Protein AF-A0A9N9MSS9-F1 (afdb_monomer_lite)

Structure (mmCIF, N/CA/C/O backbone):
data_AF-A0A9N9MSS9-F1
#
_entry.id   AF-A0A9N9MSS9-F1
#
loop_
_atom_site.group_PDB
_atom_site.id
_atom_site.type_symbol
_atom_site.label_atom_id
_atom_site.label_alt_id
_atom_site.label_comp_id
_atom_site.label_asym_id
_atom_site.label_entity_id
_atom_site.label_seq_id
_atom_site.pdbx_PDB_ins_code
_atom_site.Cartn_x
_atom_site.Cartn_y
_atom_site.Cartn_z
_atom_site.occupancy
_atom_site.B_iso_or_equiv
_atom_site.auth_seq_id
_atom_site.auth_comp_id
_atom_site.auth_asym_id
_atom_site.auth_atom_id
_atom_site.pdbx_PDB_model_num
ATOM 1 N N . MET A 1 1 ? -9.790 -6.445 19.251 1.00 62.88 1 MET A N 1
ATOM 2 C CA . MET A 1 1 ? -9.509 -7.790 19.818 1.00 62.88 1 MET A CA 1
ATOM 3 C C . MET A 1 1 ? -8.886 -7.747 21.221 1.00 62.88 1 MET A C 1
ATOM 5 O O . MET A 1 1 ? -9.450 -8.353 22.122 1.00 62.88 1 MET A O 1
ATOM 9 N N . PHE A 1 2 ? -7.770 -7.030 21.431 1.00 66.81 2 PHE A N 1
ATOM 10 C CA . PHE A 1 2 ? -7.009 -7.023 22.698 1.00 66.81 2 PHE A CA 1
ATOM 11 C C . PHE A 1 2 ? -7.850 -6.835 23.982 1.00 66.81 2 PHE A C 1
ATOM 13 O O . PHE A 1 2 ? -7.696 -7.651 24.886 1.00 66.81 2 PHE A O 1
ATOM 20 N N . PRO A 1 3 ? -8.816 -5.892 24.065 1.00 72.44 3 PRO A N 1
ATOM 21 C CA . PRO A 1 3 ? -9.622 -5.728 25.280 1.00 72.44 3 PRO A CA 1
ATOM 22 C C . PRO A 1 3 ? -10.448 -6.970 25.639 1.00 72.44 3 PRO A C 1
ATOM 24 O O . PRO A 1 3 ? -10.571 -7.310 26.811 1.00 72.44 3 PRO A O 1
ATOM 27 N N . TYR A 1 4 ? -10.977 -7.679 24.637 1.00 75.81 4 TYR A N 1
ATOM 28 C CA . TYR A 1 4 ? -11.759 -8.900 24.842 1.00 75.81 4 TYR A CA 1
ATOM 29 C C . TYR A 1 4 ? -10.896 -10.067 25.282 1.00 75.81 4 TYR A C 1
ATOM 31 O O . TYR A 1 4 ? -11.293 -10.809 26.173 1.00 75.81 4 TYR A O 1
ATOM 39 N N . VAL A 1 5 ? -9.710 -10.208 24.687 1.00 77.75 5 VAL A N 1
ATOM 40 C CA . VAL A 1 5 ? -8.751 -11.239 25.089 1.00 77.75 5 VAL A CA 1
ATOM 41 C C . VAL A 1 5 ? -8.303 -10.987 26.526 1.00 77.75 5 VAL A C 1
ATOM 43 O O . VAL A 1 5 ? -8.358 -11.906 27.330 1.00 77.75 5 VAL A O 1
ATOM 46 N N . CYS A 1 6 ? -7.972 -9.745 26.889 1.00 80.75 6 CYS A N 1
ATOM 47 C CA . CYS A 1 6 ? -7.641 -9.379 28.269 1.00 80.75 6 CYS A CA 1
ATOM 48 C C . CYS A 1 6 ? -8.793 -9.639 29.249 1.00 80.75 6 CYS A C 1
ATOM 50 O O . CYS A 1 6 ? -8.561 -10.095 30.365 1.00 80.75 6 CYS A O 1
ATOM 52 N N . LEU A 1 7 ? -10.040 -9.374 28.848 1.00 83.06 7 LEU A N 1
ATOM 53 C CA . LEU A 1 7 ? -11.213 -9.651 29.680 1.00 83.06 7 LEU A CA 1
ATOM 54 C C . LEU A 1 7 ? -11.452 -11.163 29.827 1.00 83.06 7 LEU A C 1
ATOM 56 O O . LEU A 1 7 ? -11.778 -11.627 30.916 1.00 83.06 7 LEU A O 1
ATOM 60 N N . ALA A 1 8 ? -11.233 -11.939 28.765 1.00 83.12 8 ALA A N 1
ATOM 61 C CA . ALA A 1 8 ? -11.338 -13.395 28.777 1.00 83.12 8 ALA A CA 1
ATOM 62 C C . ALA A 1 8 ? -10.198 -14.081 29.550 1.00 83.12 8 ALA A C 1
ATOM 64 O O . ALA A 1 8 ? -10.409 -15.163 30.091 1.00 83.12 8 ALA A O 1
ATOM 65 N N . THR A 1 9 ? -9.009 -13.471 29.630 1.00 85.50 9 THR A N 1
ATOM 66 C CA . THR A 1 9 ? -7.873 -13.977 30.422 1.00 85.50 9 THR A CA 1
ATOM 67 C C . THR A 1 9 ? -7.886 -13.494 31.868 1.00 85.50 9 THR A C 1
ATOM 69 O O . THR A 1 9 ? -7.225 -14.088 32.712 1.00 85.50 9 THR A O 1
ATOM 72 N N . LEU A 1 10 ? -8.680 -12.475 32.197 1.00 85.69 10 LEU A N 1
ATOM 73 C CA . LEU A 1 10 ? -8.856 -11.949 33.554 1.00 85.69 10 LEU A CA 1
ATOM 74 C C . LEU A 1 10 ? -9.178 -13.031 34.612 1.00 85.69 10 LEU A C 1
ATOM 76 O O . LEU A 1 10 ? -8.615 -12.975 35.708 1.00 85.69 10 LEU A O 1
ATOM 80 N N . PRO A 1 11 ? -9.993 -14.064 34.313 1.00 83.25 11 PRO A N 1
ATOM 81 C CA . PRO A 1 11 ? -10.235 -15.167 35.236 1.00 83.25 11 PRO A CA 1
ATOM 82 C C . PRO A 1 11 ? -9.001 -16.030 35.547 1.00 83.25 11 PRO A C 1
ATOM 84 O O . PRO A 1 11 ? -8.978 -16.658 36.602 1.00 83.25 11 PRO A O 1
ATOM 87 N N . LEU A 1 12 ? -7.964 -16.039 34.697 1.00 80.88 12 LEU A N 1
ATOM 88 C CA . LEU A 1 12 ? -6.687 -16.715 34.993 1.00 80.88 12 LEU A CA 1
ATOM 89 C C . LEU A 1 12 ? -5.944 -16.048 36.157 1.00 80.88 12 LEU A C 1
ATOM 91 O O . LEU A 1 12 ? -5.197 -16.710 36.868 1.00 80.88 12 LEU A O 1
ATOM 95 N N . PHE A 1 13 ? -6.164 -14.748 36.366 1.00 84.19 13 PHE A N 1
ATOM 96 C CA . PHE A 1 13 ? -5.571 -13.981 37.465 1.00 84.19 13 PHE A CA 1
ATOM 97 C C . PHE A 1 13 ? -6.474 -13.917 38.706 1.00 84.19 13 PHE A C 1
ATOM 99 O O . PHE A 1 13 ? -6.097 -13.347 39.731 1.00 84.19 13 PHE A O 1
ATOM 106 N N . CYS A 1 14 ? -7.682 -14.482 38.632 1.00 80.19 14 CYS A N 1
ATOM 107 C CA . CYS A 1 14 ? -8.581 -14.582 39.773 1.00 80.19 14 CYS A CA 1
ATOM 108 C C . CYS A 1 14 ? -8.182 -15.765 40.668 1.00 80.19 14 CYS A C 1
ATOM 110 O O . CYS A 1 14 ? -7.718 -16.794 40.187 1.00 80.19 14 CYS A O 1
ATOM 112 N N . LYS A 1 15 ? -8.418 -15.650 41.983 1.00 76.50 15 LYS A N 1
ATOM 113 C CA . LYS A 1 15 ? -8.197 -16.759 42.932 1.00 76.50 15 LYS A CA 1
ATOM 114 C C . LYS A 1 15 ? -8.956 -18.016 42.498 1.00 76.50 15 LYS A C 1
ATOM 116 O O . LYS A 1 15 ? -10.139 -17.916 42.182 1.00 76.50 15 LYS A O 1
ATOM 121 N N . GLU A 1 16 ? -8.306 -19.175 42.599 1.00 72.62 16 GLU A N 1
ATOM 122 C CA . GLU A 1 16 ? -8.767 -20.507 42.153 1.00 72.62 16 GLU A CA 1
ATOM 123 C C . GLU A 1 16 ? -10.191 -20.890 42.601 1.00 72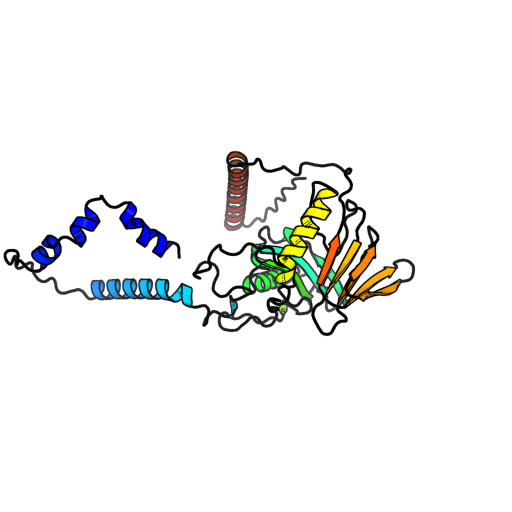.62 16 GLU A C 1
ATOM 125 O O . GLU A 1 16 ? -10.865 -21.688 41.955 1.00 72.62 16 GLU A O 1
ATOM 130 N N . ASP A 1 17 ? -10.699 -20.280 43.674 1.00 74.31 17 ASP A N 1
ATOM 131 C CA . ASP A 1 17 ? -12.057 -20.499 44.177 1.00 74.31 17 ASP A CA 1
ATOM 132 C C . ASP A 1 17 ? -13.173 -19.934 43.281 1.00 74.31 17 ASP A C 1
ATOM 134 O O . ASP A 1 17 ? -14.350 -20.226 43.515 1.00 74.31 17 ASP A O 1
ATOM 138 N N . TRP A 1 18 ? -12.860 -19.047 42.330 1.00 75.31 18 TRP A N 1
ATOM 139 C CA . TRP A 1 18 ? -13.875 -18.295 41.584 1.00 75.31 18 TRP A CA 1
ATOM 140 C C . TRP A 1 18 ? -14.843 -19.179 40.772 1.00 75.31 18 TRP A C 1
ATOM 142 O O . TRP A 1 18 ? -16.046 -18.916 40.861 1.00 75.31 18 TRP A O 1
ATOM 152 N N . PRO A 1 19 ? -14.425 -20.263 40.076 1.00 75.12 19 PRO A N 1
ATOM 153 C CA . PRO A 1 19 ? -15.356 -21.114 39.339 1.00 75.12 19 PRO A CA 1
ATOM 154 C C . PRO A 1 19 ? -16.273 -21.857 40.309 1.00 75.12 19 PRO A C 1
ATOM 156 O O . PRO A 1 19 ? -17.483 -21.923 40.111 1.00 75.12 19 PRO A O 1
ATOM 159 N N . ARG A 1 20 ? -15.720 -22.348 41.428 1.00 70.31 20 ARG A N 1
ATOM 160 C CA . ARG A 1 20 ? -16.501 -23.020 42.470 1.00 70.31 20 ARG A CA 1
ATOM 161 C C . ARG A 1 20 ? -17.514 -22.064 43.098 1.00 70.31 20 ARG A C 1
ATOM 163 O O . ARG A 1 20 ? -18.626 -22.487 43.374 1.00 70.31 20 ARG A O 1
ATOM 170 N N . LYS A 1 21 ? -17.183 -20.781 43.278 1.00 69.00 21 LYS A N 1
ATOM 171 C CA . LYS A 1 21 ? -18.124 -19.762 43.774 1.00 69.00 21 LYS A CA 1
ATOM 172 C C . LYS A 1 21 ? -19.237 -19.474 42.767 1.00 69.00 21 LYS A C 1
ATOM 174 O O . LYS A 1 21 ? -20.388 -19.485 43.176 1.00 69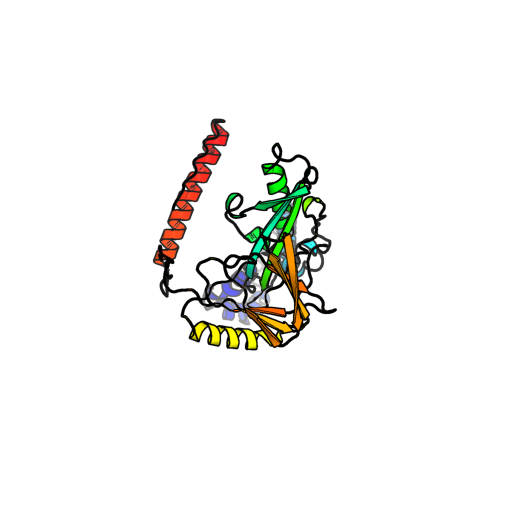.00 21 LYS A O 1
ATOM 179 N N . VAL A 1 22 ? -18.924 -19.302 41.482 1.00 71.56 22 VAL A N 1
ATOM 180 C CA . VAL A 1 22 ? -19.913 -19.015 40.421 1.00 71.56 22 VAL A CA 1
ATOM 181 C C . VAL A 1 22 ? -20.857 -20.198 40.165 1.00 71.56 22 VAL A C 1
ATOM 183 O O . VAL A 1 22 ? -22.058 -19.996 40.019 1.00 71.56 22 VAL A O 1
ATOM 186 N N . PHE A 1 23 ? -20.336 -21.430 40.155 1.00 72.00 23 PHE A N 1
ATOM 187 C CA . PHE A 1 23 ? -21.108 -22.647 39.863 1.00 72.00 23 PHE A CA 1
ATOM 188 C C . PHE A 1 23 ? -21.586 -23.403 41.110 1.00 72.00 23 PHE A C 1
ATOM 190 O O . PHE A 1 23 ? -22.254 -24.433 40.991 1.00 72.00 23 PHE A O 1
ATOM 197 N N . SER A 1 24 ? -21.268 -22.936 42.324 1.00 70.00 24 SER A N 1
ATOM 198 C CA . SER A 1 24 ? -21.827 -23.556 43.526 1.00 70.00 24 SER A CA 1
ATOM 199 C C . SER A 1 24 ? -23.337 -23.348 43.559 1.00 70.00 24 SER A C 1
ATOM 201 O O . SER A 1 24 ? -23.831 -22.225 43.441 1.00 70.00 24 SER A O 1
ATOM 203 N N . LYS A 1 25 ? -24.077 -24.421 43.862 1.00 55.31 25 LYS A N 1
ATOM 204 C CA . LYS A 1 25 ? -25.476 -24.310 44.294 1.00 55.31 25 LYS A CA 1
ATOM 205 C C . LYS A 1 25 ? -25.635 -23.326 45.450 1.00 55.31 25 LYS A C 1
ATOM 207 O O . LYS A 1 25 ? -26.686 -22.736 45.545 1.00 55.31 25 LYS A O 1
ATOM 212 N N . GLN A 1 26 ? -24.600 -23.066 46.256 1.00 54.62 26 GLN A N 1
ATOM 213 C CA . GLN A 1 26 ? -24.618 -22.045 47.309 1.00 54.62 26 GLN A CA 1
ATOM 214 C C . GLN A 1 26 ? -24.690 -20.603 46.792 1.00 54.62 26 GLN A C 1
ATOM 216 O O . GLN A 1 26 ? -25.166 -19.749 47.526 1.00 54.62 26 GLN A O 1
ATOM 221 N N . PHE A 1 27 ? -24.259 -20.310 45.565 1.00 55.12 27 PHE A N 1
ATOM 222 C CA . PHE A 1 27 ? -24.445 -18.998 44.939 1.00 55.12 27 PHE A CA 1
ATOM 223 C C . PHE A 1 27 ? -25.883 -18.836 44.438 1.00 55.12 27 PHE A C 1
ATOM 225 O O . PHE A 1 27 ? -26.529 -17.839 44.747 1.00 55.12 27 PHE A O 1
ATOM 232 N N . CYS A 1 28 ? -26.440 -19.864 43.791 1.00 50.28 28 CYS A N 1
ATOM 233 C CA . CYS A 1 28 ? -27.864 -19.910 43.440 1.00 50.28 28 CYS A CA 1
ATOM 234 C C . CYS A 1 28 ? -28.780 -19.975 44.679 1.00 50.28 28 CYS A C 1
ATOM 236 O O . CYS A 1 28 ? -29.820 -19.329 44.713 1.00 50.28 28 CYS A O 1
ATOM 238 N N . ASP A 1 29 ? -28.376 -20.689 45.727 1.00 50.22 29 ASP A N 1
ATOM 239 C CA . ASP A 1 29 ? -29.092 -20.816 46.996 1.00 50.22 29 ASP A CA 1
ATOM 240 C C . ASP A 1 29 ? -28.883 -19.590 47.885 1.00 50.22 29 ASP A C 1
ATOM 242 O O . ASP A 1 29 ? -29.756 -19.323 48.690 1.00 50.22 29 ASP A O 1
ATOM 246 N N . LYS A 1 30 ? -27.804 -18.804 47.754 1.00 51.78 30 LYS A N 1
ATOM 247 C CA . LYS A 1 30 ? -27.709 -17.463 48.372 1.00 51.78 30 LYS A CA 1
ATOM 248 C C . LYS A 1 30 ? -28.589 -16.442 47.663 1.00 51.78 30 LYS A C 1
ATOM 250 O O . LYS A 1 30 ? -29.077 -15.523 48.305 1.00 51.78 30 LYS A O 1
ATOM 255 N N . ILE A 1 31 ? -28.803 -16.603 46.358 1.00 54.22 31 ILE A N 1
ATOM 256 C CA . ILE A 1 31 ? -29.774 -15.800 45.607 1.00 54.22 31 ILE A CA 1
ATOM 257 C C . ILE A 1 31 ? -31.214 -16.209 45.982 1.00 54.22 31 ILE A C 1
ATOM 259 O O . ILE A 1 31 ? -32.083 -15.346 46.068 1.00 54.22 31 ILE A O 1
ATOM 263 N N . ASN A 1 32 ? -31.462 -17.496 46.270 1.00 51.41 32 ASN A N 1
ATOM 264 C CA . ASN A 1 32 ? -32.801 -18.031 46.568 1.00 51.41 32 ASN A CA 1
ATOM 265 C C . ASN A 1 32 ? -33.162 -18.129 48.066 1.00 51.41 32 ASN A C 1
ATOM 267 O O . ASN A 1 32 ? -34.344 -18.093 48.408 1.00 51.41 32 ASN A O 1
ATOM 271 N N . LYS A 1 33 ? -32.198 -18.242 48.987 1.00 48.03 33 LYS A N 1
ATOM 272 C CA . LYS A 1 33 ? -32.434 -18.200 50.439 1.00 48.03 33 LYS A CA 1
ATOM 273 C C . LYS A 1 33 ? -32.290 -16.764 50.900 1.00 48.03 33 LYS A C 1
ATOM 275 O O . LYS A 1 33 ? -31.185 -16.271 51.094 1.00 48.03 33 LYS A O 1
ATOM 280 N N . GLY A 1 34 ? -33.441 -16.119 51.067 1.00 51.91 34 GLY A N 1
ATOM 281 C CA . GLY A 1 34 ? -33.546 -14.763 51.579 1.00 51.91 34 GLY A CA 1
ATOM 282 C C . GLY A 1 34 ? -32.723 -14.567 52.850 1.00 51.91 34 GLY A C 1
ATOM 283 O O . GLY A 1 34 ? -33.050 -15.104 53.908 1.00 51.91 34 GLY A O 1
ATOM 284 N N . GLU A 1 35 ? -31.675 -13.758 52.733 1.00 51.12 35 GLU A N 1
ATOM 285 C CA . GLU A 1 35 ? -31.079 -13.062 53.865 1.00 51.12 35 GLU A CA 1
ATOM 286 C C . GLU A 1 35 ? -32.163 -12.217 54.570 1.00 51.12 35 GLU A C 1
ATOM 288 O O . GLU A 1 35 ? -33.138 -11.794 53.927 1.00 51.12 35 GLU A O 1
ATOM 293 N N . PRO A 1 36 ? -32.050 -11.972 55.892 1.00 48.16 36 PRO A N 1
ATOM 294 C CA . PRO A 1 36 ? -32.983 -11.104 56.601 1.00 48.16 36 PRO A CA 1
ATOM 295 C C . PRO A 1 36 ? -33.085 -9.776 55.853 1.00 48.16 36 PRO A C 1
ATOM 297 O O . PRO A 1 36 ? -32.067 -9.172 55.522 1.00 48.16 36 PRO A O 1
ATOM 300 N N . LYS A 1 37 ? -34.319 -9.347 55.552 1.00 50.88 37 LYS A N 1
ATOM 301 C CA . LYS A 1 37 ? -34.626 -8.127 54.794 1.00 50.88 37 LYS A CA 1
ATOM 302 C C . LYS A 1 37 ? -34.085 -6.893 55.523 1.00 50.88 37 LYS A C 1
ATOM 304 O O . LYS A 1 37 ? -34.843 -6.162 56.159 1.00 50.88 37 LYS A O 1
ATOM 309 N N . PHE A 1 38 ? -32.792 -6.619 55.399 1.00 48.41 38 PHE A N 1
ATOM 310 C CA . PHE A 1 38 ? -32.254 -5.297 55.641 1.00 48.41 38 PHE A CA 1
ATOM 311 C C . PHE A 1 38 ? -32.855 -4.433 54.536 1.00 48.41 38 PHE A C 1
ATOM 313 O O . PHE A 1 38 ? -32.469 -4.530 53.371 1.00 48.41 38 PHE A O 1
ATOM 320 N N . LYS A 1 39 ? -33.890 -3.654 54.872 1.00 50.22 39 LYS A N 1
ATOM 321 C CA . LYS A 1 39 ? -34.449 -2.634 53.981 1.00 50.22 39 LYS A CA 1
ATOM 322 C C . LYS A 1 39 ? -33.388 -1.546 53.821 1.00 50.22 39 LYS A C 1
ATOM 324 O O . LYS A 1 39 ? -33.489 -0.480 54.420 1.00 50.22 39 LYS A O 1
ATOM 329 N N . ALA A 1 40 ? -32.343 -1.832 53.047 1.00 55.50 40 ALA A N 1
ATOM 330 C CA . ALA A 1 40 ? -31.455 -0.804 52.548 1.00 55.50 40 ALA A CA 1
ATOM 331 C C . ALA A 1 40 ? -32.350 0.231 51.851 1.00 55.50 40 ALA A C 1
ATOM 333 O O . ALA A 1 40 ? -33.224 -0.164 51.068 1.00 55.50 40 ALA A O 1
ATOM 334 N N . PRO A 1 41 ? -32.216 1.532 52.157 1.00 54.84 41 PRO A N 1
ATOM 335 C CA . PRO A 1 41 ? -33.011 2.541 51.486 1.00 54.84 41 PRO A CA 1
ATOM 336 C C . PRO A 1 41 ? -32.770 2.378 49.989 1.00 54.84 41 PRO A C 1
ATOM 338 O O . PRO A 1 41 ? -31.628 2.447 49.529 1.00 54.84 41 PRO A O 1
ATOM 341 N N . VAL A 1 42 ? -33.842 2.107 49.243 1.00 59.41 42 VAL A N 1
ATOM 342 C CA . VAL A 1 42 ? -33.798 2.010 47.786 1.00 59.41 42 VAL A CA 1
ATOM 343 C C . VAL A 1 42 ? -33.429 3.401 47.286 1.00 59.41 42 VAL A C 1
ATOM 345 O O . VAL A 1 42 ? -34.287 4.268 47.113 1.00 59.41 42 VAL A O 1
ATOM 348 N N . LYS A 1 43 ? -32.125 3.658 47.137 1.00 67.56 43 LYS A N 1
ATOM 349 C CA . LYS A 1 43 ? -31.624 4.901 46.561 1.00 67.56 43 LYS A CA 1
ATOM 350 C C . LYS A 1 43 ? -32.187 4.961 45.150 1.00 67.56 43 LYS A C 1
ATOM 352 O O . LYS A 1 43 ? -31.839 4.139 44.305 1.00 67.56 43 LYS A O 1
ATOM 357 N N . LYS A 1 44 ? -33.104 5.904 44.914 1.00 76.69 44 LYS A N 1
ATOM 358 C CA . LYS A 1 44 ? -33.668 6.132 43.584 1.00 76.69 44 LYS A CA 1
ATOM 359 C C . LYS A 1 44 ? -32.507 6.389 42.629 1.00 76.69 44 LYS A C 1
ATOM 361 O O . LYS A 1 44 ? -31.679 7.263 42.884 1.00 76.69 44 LYS A O 1
ATOM 366 N N . VAL A 1 45 ? -32.441 5.595 41.565 1.00 80.44 45 VAL A N 1
ATOM 367 C CA . VAL A 1 45 ? -31.384 5.699 40.558 1.00 80.44 45 VAL A CA 1
ATOM 368 C C . VAL A 1 45 ? -31.388 7.119 40.004 1.00 80.44 45 VAL A C 1
ATOM 370 O O . VAL A 1 45 ? -32.397 7.585 39.468 1.00 80.44 45 VAL A O 1
ATOM 373 N N . THR A 1 46 ? -30.268 7.818 40.158 1.00 89.31 46 THR A N 1
ATOM 374 C CA . THR A 1 46 ? -30.139 9.203 39.696 1.00 89.31 46 THR A CA 1
ATOM 375 C C . THR A 1 46 ? -30.033 9.264 38.172 1.00 89.31 46 THR A C 1
ATOM 377 O O . THR A 1 46 ? -29.521 8.345 37.532 1.00 89.31 46 THR A O 1
ATOM 380 N N . LEU A 1 47 ? -30.476 10.370 37.565 1.00 90.44 47 LEU A N 1
ATOM 381 C CA . LEU A 1 47 ? -30.334 10.592 36.117 1.00 90.44 47 LEU A CA 1
ATOM 382 C C . LEU A 1 47 ? -28.866 10.524 35.666 1.00 90.44 47 LEU A C 1
ATOM 384 O O . LEU A 1 47 ? -28.578 9.952 34.620 1.00 90.44 47 LEU A O 1
ATOM 388 N N . LYS A 1 48 ? -27.935 11.012 36.501 1.00 91.56 48 LYS A N 1
ATOM 389 C CA . LYS A 1 48 ? -26.487 10.896 36.268 1.00 91.56 48 LYS A CA 1
ATOM 390 C C . LYS A 1 48 ? -26.046 9.435 36.155 1.00 91.56 48 LYS A C 1
ATOM 392 O O . LYS A 1 48 ? -25.333 9.091 35.223 1.00 91.56 48 LYS A O 1
ATOM 397 N N . GLN A 1 49 ? -26.513 8.566 37.054 1.00 90.19 49 GLN A N 1
ATOM 398 C CA . GLN A 1 49 ? -26.212 7.132 36.989 1.00 90.19 49 GLN A CA 1
ATOM 399 C C . GLN A 1 49 ? -26.788 6.489 35.723 1.00 90.19 49 GLN A C 1
ATOM 401 O O . GLN A 1 49 ? -26.083 5.731 35.068 1.00 90.19 49 GLN A O 1
ATOM 406 N N . LYS A 1 50 ? -28.024 6.828 35.329 1.00 92.12 50 LYS A N 1
ATOM 407 C CA . LYS A 1 50 ? -28.614 6.322 34.075 1.00 92.12 50 LYS A CA 1
ATOM 408 C C . LYS A 1 50 ? -27.807 6.746 32.847 1.00 92.12 50 LYS A C 1
ATOM 410 O O . LYS A 1 50 ? -27.578 5.930 31.963 1.00 92.12 50 LYS A O 1
ATOM 415 N N . PHE A 1 51 ? -27.347 7.995 32.814 1.00 95.44 51 PHE A N 1
ATOM 416 C CA . PHE A 1 51 ? -26.523 8.514 31.725 1.00 95.44 51 PHE A CA 1
ATOM 417 C C . PHE A 1 51 ? -25.151 7.829 31.652 1.00 95.44 51 PHE A C 1
ATOM 419 O O . PHE A 1 51 ? -24.729 7.419 30.576 1.00 95.44 51 PHE A O 1
ATOM 426 N N . VAL A 1 52 ? -24.486 7.628 32.795 1.00 94.38 52 VAL A N 1
ATOM 427 C CA . VAL A 1 52 ? -23.213 6.888 32.856 1.00 94.38 52 VAL A CA 1
ATOM 428 C C . VAL A 1 52 ? -23.391 5.454 32.358 1.00 94.38 52 VAL A C 1
ATOM 430 O O . VAL A 1 52 ? -22.594 4.985 31.551 1.00 94.38 52 VAL A O 1
ATOM 433 N N . VAL A 1 53 ? -24.457 4.768 32.783 1.00 93.56 53 VAL A N 1
ATOM 434 C CA . VAL A 1 53 ? -24.766 3.410 32.311 1.00 93.56 53 VAL A CA 1
ATOM 435 C C . VAL A 1 53 ? -25.022 3.393 30.801 1.00 93.56 53 VAL A C 1
ATOM 437 O O . VAL A 1 53 ? -24.503 2.516 30.118 1.00 93.56 53 VAL A O 1
ATOM 440 N N . LEU A 1 54 ? -25.754 4.372 30.261 1.00 95.62 54 LEU A N 1
ATOM 441 C CA . LEU A 1 54 ? -25.984 4.496 28.818 1.00 95.62 54 LEU A CA 1
ATOM 442 C C . LEU A 1 54 ? -24.672 4.675 28.042 1.00 95.62 54 LEU A C 1
ATOM 444 O O . LEU A 1 54 ? -24.474 4.009 27.029 1.00 95.62 54 LEU A O 1
ATOM 448 N N . LEU A 1 55 ? -23.766 5.534 28.520 1.00 96.06 55 LEU A N 1
ATOM 449 C CA . LEU A 1 55 ? -22.452 5.726 27.901 1.00 96.06 55 LEU A CA 1
ATOM 450 C C . LEU A 1 55 ? -21.610 4.449 27.936 1.00 96.06 55 LEU A C 1
ATOM 452 O O . LEU A 1 55 ? -20.995 4.107 26.931 1.00 96.06 55 LEU A O 1
ATOM 456 N N . LEU A 1 56 ? -21.608 3.724 29.059 1.00 93.44 56 LEU A N 1
ATOM 457 C CA . LEU A 1 56 ? -20.889 2.454 29.178 1.00 93.44 56 LEU A CA 1
ATOM 458 C C . LEU A 1 56 ? -21.458 1.392 28.233 1.00 93.44 56 LEU A C 1
ATOM 460 O O . LEU A 1 56 ? -20.695 0.742 27.524 1.00 93.44 56 LEU A O 1
ATOM 464 N N . LEU A 1 57 ? -22.785 1.249 28.170 1.00 92.94 57 LEU A N 1
ATOM 465 C CA . LEU A 1 57 ? -23.439 0.316 27.250 1.00 92.94 57 LEU A CA 1
ATOM 466 C C . LEU A 1 57 ? -23.190 0.692 25.787 1.00 92.94 57 LEU A C 1
ATOM 468 O O . LEU A 1 57 ? -22.908 -0.185 24.976 1.00 92.94 57 LEU A O 1
ATOM 472 N N . SER A 1 58 ? -23.232 1.985 25.458 1.00 94.81 58 SER A N 1
ATOM 473 C CA . SER A 1 58 ? -22.886 2.491 24.127 1.00 94.81 58 SER A CA 1
ATOM 474 C C . SER A 1 58 ? -21.433 2.171 23.774 1.00 94.81 58 SER A C 1
ATOM 476 O O . SER A 1 58 ? -21.166 1.604 22.718 1.00 94.81 58 SER A O 1
ATOM 478 N N . HIS A 1 59 ? -20.494 2.428 24.689 1.00 90.31 59 HIS A N 1
ATOM 479 C CA . HIS A 1 59 ? -19.086 2.092 24.496 1.00 90.31 59 HIS A CA 1
ATOM 480 C C . HIS A 1 59 ? -18.883 0.587 24.278 1.00 90.31 59 HIS A C 1
ATOM 482 O O . HIS A 1 59 ? -18.197 0.195 23.339 1.00 90.31 59 HIS A O 1
ATOM 488 N N . MET A 1 60 ? -19.517 -0.264 25.092 1.00 88.25 60 MET A N 1
ATOM 489 C CA . MET A 1 60 ? -19.468 -1.721 24.916 1.00 88.25 60 MET A CA 1
ATOM 490 C C . MET A 1 60 ? -20.062 -2.155 23.571 1.00 88.25 60 MET A C 1
ATOM 492 O O . MET A 1 60 ? -19.488 -3.015 22.904 1.00 88.25 60 MET A O 1
ATOM 496 N N . GLY A 1 61 ? -21.171 -1.540 23.150 1.00 90.38 61 GLY A N 1
ATOM 497 C CA . GLY A 1 61 ? -21.787 -1.775 21.846 1.00 90.38 61 GLY A CA 1
ATOM 498 C C . GLY A 1 61 ? -20.861 -1.399 20.690 1.00 90.38 61 GLY A C 1
ATOM 499 O O . GLY A 1 61 ? -20.668 -2.199 19.780 1.00 90.38 61 GLY A O 1
ATOM 500 N N . ILE A 1 62 ? -20.218 -0.230 20.757 1.00 89.56 62 ILE A N 1
ATOM 501 C CA . ILE A 1 62 ? -19.247 0.230 19.754 1.00 89.56 62 ILE A CA 1
ATOM 502 C C . ILE A 1 62 ? -18.047 -0.719 19.687 1.00 89.56 62 ILE A C 1
ATOM 504 O O . ILE A 1 62 ? -17.659 -1.125 18.596 1.00 89.56 62 ILE A O 1
ATOM 508 N N . GLN A 1 63 ? -17.487 -1.122 20.830 1.00 85.38 63 GLN A N 1
ATOM 509 C CA . GLN A 1 63 ? -16.350 -2.049 20.867 1.00 85.38 63 GLN A CA 1
ATOM 510 C C . GLN A 1 63 ? -16.698 -3.412 20.245 1.00 85.38 63 GLN A C 1
ATOM 512 O O . GLN A 1 63 ? -15.844 -4.022 19.601 1.00 85.38 63 GLN A O 1
ATOM 517 N N . LEU A 1 64 ? -17.944 -3.883 20.409 1.00 84.50 64 LEU A N 1
ATOM 518 C CA . LEU A 1 64 ? -18.408 -5.143 19.816 1.00 84.50 64 LEU A CA 1
ATOM 519 C C . LEU A 1 64 ? -18.671 -4.991 18.317 1.00 84.50 64 LEU A C 1
ATOM 521 O O . LEU A 1 64 ? -18.456 -5.930 17.554 1.00 84.50 64 LEU A O 1
ATOM 525 N N . PHE A 1 65 ? -19.133 -3.813 17.904 1.00 87.88 65 PHE A N 1
ATOM 526 C CA . PHE A 1 65 ? -19.511 -3.516 16.530 1.00 87.88 65 PHE A CA 1
ATOM 527 C C . PHE A 1 65 ? -18.314 -3.226 15.617 1.00 87.88 65 PHE A C 1
ATOM 529 O O . PHE A 1 65 ? -18.266 -3.735 14.498 1.00 87.88 65 PHE A O 1
ATOM 536 N N . LEU A 1 66 ? -17.341 -2.430 16.076 1.00 84.75 66 LEU A N 1
ATOM 537 C CA . LEU A 1 66 ? -16.200 -1.975 15.270 1.00 84.75 66 LEU A CA 1
ATOM 538 C C . LEU A 1 66 ? -15.450 -3.112 14.553 1.00 84.75 66 LEU A C 1
ATOM 540 O O . LEU A 1 66 ? -15.173 -2.955 13.361 1.00 84.75 66 LEU A O 1
ATOM 544 N N . PRO A 1 67 ? -15.194 -4.276 15.175 1.00 84.25 67 PRO A N 1
ATOM 545 C CA . PRO A 1 67 ? -14.555 -5.392 14.485 1.00 84.25 67 PRO A CA 1
ATOM 546 C C . PRO A 1 67 ? -15.320 -5.943 13.275 1.00 84.25 67 PRO A C 1
ATOM 548 O O . PRO A 1 67 ? -14.709 -6.487 12.356 1.00 84.25 67 PRO A O 1
ATOM 551 N N . TYR A 1 68 ? -16.643 -5.773 13.245 1.00 86.44 68 TYR A N 1
ATOM 552 C CA . TYR A 1 68 ? -17.516 -6.200 12.151 1.00 86.44 68 TYR A CA 1
ATOM 553 C C . TYR A 1 68 ? -17.868 -5.065 11.181 1.00 86.44 68 TYR A C 1
ATOM 555 O O . TYR A 1 68 ? -18.583 -5.297 10.214 1.00 86.44 68 TYR A O 1
ATOM 563 N N . SER A 1 69 ? -17.344 -3.853 11.378 1.00 87.94 69 SER A N 1
ATOM 564 C CA . SER A 1 69 ? -17.704 -2.664 10.588 1.00 87.94 69 SER A CA 1
ATOM 565 C C . SER A 1 69 ? -17.180 -2.643 9.141 1.00 87.94 69 SER A C 1
ATOM 567 O O . SER A 1 69 ? -17.430 -1.681 8.418 1.00 87.94 69 SER A O 1
ATOM 569 N N . HIS A 1 70 ? -16.517 -3.710 8.676 1.00 85.12 70 HIS A N 1
ATOM 570 C CA . HIS A 1 70 ? -15.888 -3.803 7.349 1.00 85.12 70 HIS A CA 1
ATOM 571 C C . HIS A 1 70 ? -16.856 -3.606 6.168 1.00 85.12 70 HIS A C 1
ATOM 573 O O . HIS A 1 70 ? -16.420 -3.263 5.070 1.00 85.12 70 HIS A O 1
ATOM 579 N N . PHE A 1 71 ? -18.164 -3.803 6.375 1.00 86.25 71 PHE A N 1
ATOM 580 C CA . PHE A 1 71 ? -19.192 -3.523 5.366 1.00 86.25 71 PHE A CA 1
ATOM 581 C C . PHE A 1 71 ? -19.488 -2.023 5.206 1.00 86.25 71 PHE A C 1
ATOM 583 O O . PHE A 1 71 ? -19.927 -1.601 4.136 1.00 86.25 71 PHE A O 1
ATOM 590 N N . ILE A 1 72 ? -19.243 -1.230 6.254 1.00 89.06 72 ILE A N 1
ATOM 591 C CA . ILE A 1 72 ? -19.396 0.228 6.262 1.00 89.06 72 ILE A CA 1
ATOM 592 C C . ILE A 1 72 ? -18.101 0.879 5.796 1.00 89.06 72 ILE A C 1
ATOM 594 O O . ILE A 1 72 ? -18.121 1.737 4.923 1.00 89.06 72 ILE A O 1
ATOM 598 N N . THR A 1 73 ? -16.968 0.469 6.362 1.00 88.06 73 THR A N 1
ATOM 599 C CA . THR A 1 73 ? -15.680 1.143 6.176 1.00 88.06 73 THR A CA 1
ATOM 600 C C . THR A 1 73 ? -14.918 0.640 4.954 1.00 88.06 73 THR A C 1
ATOM 602 O O . THR A 1 73 ? -13.768 0.212 5.058 1.00 88.06 73 THR A O 1
ATOM 605 N N . LYS A 1 74 ? -15.570 0.668 3.789 1.00 87.56 74 LYS A N 1
ATOM 606 C CA . LYS A 1 74 ? -15.017 0.134 2.536 1.00 87.56 74 LYS A CA 1
ATOM 607 C C . LYS A 1 74 ? -13.757 0.861 2.063 1.00 87.56 74 LYS A C 1
ATOM 609 O O . LYS A 1 74 ? -12.950 0.237 1.389 1.00 87.56 74 LYS A O 1
ATOM 614 N N . GLY A 1 75 ? -13.558 2.120 2.450 1.00 84.81 75 GLY A N 1
ATOM 615 C CA . GLY A 1 75 ? -12.386 2.909 2.052 1.00 84.81 75 GLY A CA 1
ATOM 616 C C . GLY A 1 75 ? -11.085 2.498 2.727 1.00 84.81 75 GLY A C 1
ATOM 617 O O . GLY A 1 75 ? -10.009 2.783 2.211 1.00 84.81 75 GLY A O 1
ATOM 618 N N . PHE A 1 76 ? -11.173 1.821 3.873 1.00 84.75 76 PHE A N 1
ATOM 619 C CA . PHE A 1 76 ? -10.011 1.247 4.556 1.00 84.75 76 PHE A CA 1
ATOM 620 C C . PHE A 1 76 ? -9.738 -0.198 4.131 1.00 84.75 76 PHE A C 1
ATOM 622 O O . PHE A 1 76 ? -8.702 -0.757 4.494 1.00 84.75 76 PHE A O 1
ATOM 629 N N . ASN A 1 77 ? -10.662 -0.815 3.389 1.00 82.62 77 ASN A N 1
ATOM 630 C CA . ASN A 1 77 ? -10.474 -2.166 2.892 1.00 82.62 77 ASN A CA 1
ATOM 631 C C . ASN A 1 77 ? -9.506 -2.113 1.708 1.00 82.62 77 ASN A C 1
ATOM 633 O O . ASN A 1 77 ? -9.826 -1.551 0.663 1.00 82.62 77 ASN A O 1
ATOM 637 N N . ASN A 1 78 ? -8.345 -2.738 1.883 1.00 86.25 78 ASN A N 1
ATOM 638 C CA . ASN A 1 78 ? -7.409 -3.009 0.799 1.00 86.25 78 ASN A CA 1
ATOM 639 C C . ASN A 1 78 ? -7.578 -4.475 0.369 1.00 86.25 78 ASN A C 1
ATOM 641 O O . ASN A 1 78 ? -8.691 -4.953 0.165 1.00 86.25 78 ASN A O 1
ATOM 645 N N . TRP A 1 79 ? -6.493 -5.243 0.282 1.00 87.88 79 TRP A N 1
ATOM 646 C CA . TRP A 1 79 ? -6.569 -6.693 0.052 1.00 87.88 79 TRP A CA 1
ATOM 647 C C . TRP A 1 79 ? -7.132 -7.485 1.235 1.00 87.88 79 TRP A C 1
ATOM 649 O O . TRP A 1 79 ? -7.457 -8.665 1.105 1.00 87.88 79 TRP A O 1
ATOM 659 N N . THR A 1 80 ? -7.215 -6.842 2.395 1.00 85.75 80 THR A N 1
ATOM 660 C CA . THR A 1 80 ? -7.755 -7.386 3.635 1.00 85.75 80 THR A CA 1
ATOM 661 C C . THR A 1 80 ? -8.922 -6.518 4.074 1.00 85.75 80 THR A C 1
ATOM 663 O O . THR A 1 80 ? -8.851 -5.290 3.996 1.00 85.75 80 THR A O 1
ATOM 666 N N . ASN A 1 81 ? -9.991 -7.156 4.542 1.00 83.38 81 ASN A N 1
ATOM 667 C CA . ASN A 1 81 ? -11.183 -6.450 4.988 1.00 83.38 81 ASN A CA 1
ATOM 668 C C . ASN A 1 81 ? -11.000 -5.890 6.402 1.00 83.38 81 ASN A C 1
ATOM 670 O O . ASN A 1 81 ? -10.481 -6.560 7.294 1.00 83.38 81 ASN A O 1
ATOM 674 N N . GLY A 1 82 ? -11.530 -4.692 6.624 1.00 80.06 82 GLY A N 1
ATOM 675 C CA . GLY A 1 82 ? -11.630 -4.070 7.933 1.00 80.06 82 GLY A CA 1
ATOM 676 C C . GLY A 1 82 ? -10.525 -3.066 8.241 1.00 80.06 82 GLY A C 1
ATOM 677 O O . GLY A 1 82 ? -9.469 -3.013 7.617 1.00 80.06 82 GLY A O 1
ATOM 678 N N . ILE A 1 83 ? -10.802 -2.254 9.256 1.00 81.75 83 ILE A N 1
ATOM 679 C CA . ILE A 1 83 ? -9.925 -1.179 9.708 1.00 81.75 83 ILE A CA 1
ATOM 680 C C . ILE A 1 83 ? -8.766 -1.783 10.502 1.00 81.75 83 ILE A C 1
ATOM 682 O O . ILE A 1 83 ? -8.985 -2.460 11.515 1.00 81.75 83 ILE A O 1
ATOM 686 N N . TYR A 1 84 ? -7.536 -1.488 10.085 1.00 76.06 84 TYR A N 1
ATOM 687 C CA . TYR A 1 84 ? -6.349 -1.847 10.854 1.00 76.06 84 TYR A CA 1
ATOM 688 C C . TYR A 1 84 ? -6.435 -1.243 12.267 1.00 76.06 84 TYR A C 1
ATOM 690 O O . TYR A 1 84 ? -6.674 -0.049 12.428 1.00 76.06 84 TYR A O 1
ATOM 698 N N . GLY A 1 85 ? -6.292 -2.066 13.306 1.00 74.44 85 GLY A N 1
ATOM 699 C CA . GLY A 1 85 ? -6.476 -1.661 14.708 1.00 74.44 85 GLY A CA 1
ATOM 700 C C . GLY A 1 85 ? -7.794 -2.133 15.327 1.00 74.44 85 GLY A C 1
ATOM 701 O O . GLY A 1 85 ? -7.837 -2.446 16.518 1.00 74.44 85 GLY A O 1
ATOM 702 N N . TYR A 1 86 ? -8.857 -2.230 14.525 1.00 79.44 86 TYR A N 1
ATOM 703 C CA . TYR A 1 86 ? -10.212 -2.465 15.030 1.00 79.44 86 TYR A CA 1
ATOM 704 C C . TYR A 1 86 ? -10.846 -3.760 14.529 1.00 79.44 86 TYR A C 1
ATOM 706 O O . TYR A 1 86 ? -11.722 -4.279 15.216 1.00 79.44 86 TYR A O 1
ATOM 714 N N . SER A 1 87 ? -10.392 -4.315 13.402 1.00 82.44 87 SER A N 1
ATOM 715 C CA . SER A 1 87 ? -10.857 -5.605 12.881 1.00 82.44 87 SER A CA 1
ATOM 716 C C . SER A 1 87 ? -10.415 -6.801 13.741 1.00 82.44 87 SER A C 1
ATOM 718 O O . SER A 1 87 ? -9.500 -6.713 14.568 1.00 82.44 87 SER A O 1
ATOM 720 N N . TRP A 1 88 ? -11.092 -7.942 13.568 1.00 77.69 88 TRP A N 1
ATOM 721 C CA . TRP A 1 88 ? -10.700 -9.208 14.205 1.00 77.69 88 TRP A CA 1
ATOM 722 C C . TRP A 1 88 ? -9.409 -9.795 13.620 1.00 77.69 88 TRP A C 1
ATOM 724 O O . TRP A 1 88 ? -8.650 -10.412 14.362 1.00 77.69 88 TRP A O 1
ATOM 734 N N . ASP A 1 89 ? -9.112 -9.522 12.348 1.00 73.62 89 ASP A N 1
ATOM 735 C CA . ASP A 1 89 ? -7.973 -10.083 11.599 1.00 73.62 89 ASP A CA 1
ATOM 736 C C . ASP A 1 89 ? -6.644 -9.336 11.854 1.00 73.62 89 ASP A C 1
ATOM 738 O O . ASP A 1 89 ? -5.746 -9.253 11.013 1.00 73.62 89 ASP A O 1
ATOM 742 N N . MET A 1 90 ? -6.506 -8.764 13.049 1.00 72.25 90 MET A N 1
ATOM 743 C CA . MET A 1 90 ? -5.340 -7.994 13.473 1.00 72.25 90 MET A CA 1
ATOM 744 C C . MET A 1 90 ? -4.073 -8.854 13.569 1.00 72.25 90 MET A C 1
ATOM 746 O O . MET A 1 90 ? -4.093 -9.942 14.135 1.00 72.25 90 MET A O 1
ATOM 750 N N . MET A 1 91 ? -2.951 -8.318 13.069 1.00 73.19 91 MET A N 1
ATOM 751 C CA . MET A 1 91 ? -1.612 -8.940 13.099 1.00 73.19 91 MET A CA 1
ATOM 752 C C . MET A 1 91 ? -1.488 -10.312 12.403 1.00 73.19 91 MET A C 1
ATOM 754 O O . MET A 1 91 ? -0.493 -11.007 12.588 1.00 73.19 91 MET A O 1
ATOM 758 N N . VAL A 1 92 ? -2.441 -10.693 11.547 1.00 80.31 92 VAL A N 1
ATOM 759 C CA . VAL A 1 92 ? -2.383 -11.951 10.767 1.00 80.31 92 VAL A CA 1
ATOM 760 C C . VAL A 1 92 ? -1.607 -11.785 9.448 1.00 80.31 92 VAL A C 1
ATOM 762 O O . VAL A 1 92 ? -1.290 -12.758 8.757 1.00 80.31 92 VAL A O 1
ATOM 765 N N . HIS A 1 93 ? -1.297 -10.543 9.075 1.00 81.88 93 HIS A N 1
ATOM 766 C CA . HIS A 1 93 ? -0.763 -10.200 7.763 1.00 81.88 93 HIS A CA 1
ATOM 767 C C . HIS A 1 93 ? 0.674 -9.683 7.841 1.00 81.88 93 HIS A C 1
ATOM 769 O O . HIS A 1 93 ? 0.952 -8.668 8.477 1.00 81.88 93 HIS A O 1
ATOM 775 N N . SER A 1 94 ? 1.570 -10.375 7.146 1.00 83.25 94 SER A N 1
ATOM 776 C CA . SER A 1 94 ? 2.919 -9.929 6.817 1.00 83.25 94 SER A CA 1
ATOM 777 C C . SER A 1 94 ? 2.908 -9.336 5.411 1.00 83.25 94 SER A C 1
ATOM 779 O O . SER A 1 94 ? 2.319 -9.915 4.493 1.00 83.25 94 SER A O 1
ATOM 781 N N . TRP A 1 95 ? 3.530 -8.169 5.274 1.00 82.88 95 TRP A N 1
ATOM 782 C CA . TRP A 1 95 ? 3.545 -7.372 4.055 1.00 82.88 95 TRP A CA 1
ATOM 783 C C . TRP A 1 95 ? 4.978 -7.026 3.691 1.00 82.88 95 TRP A C 1
ATOM 785 O O . TRP A 1 95 ? 5.674 -6.422 4.509 1.00 82.88 95 TRP A O 1
ATOM 795 N N . GLU A 1 96 ? 5.362 -7.346 2.465 1.00 82.00 96 GLU A N 1
ATOM 796 C CA . GLU A 1 96 ? 6.615 -6.916 1.843 1.00 82.00 96 GLU A CA 1
ATOM 797 C C . GLU A 1 96 ? 6.244 -5.982 0.692 1.00 82.00 96 GLU A C 1
ATOM 799 O O . GLU A 1 96 ? 5.396 -6.332 -0.131 1.00 82.00 96 GLU A O 1
ATOM 804 N N . THR A 1 97 ? 6.799 -4.772 0.682 1.00 83.56 97 THR A N 1
ATOM 805 C CA . THR A 1 97 ? 6.409 -3.701 -0.240 1.00 83.56 97 THR A CA 1
ATOM 806 C C . THR A 1 97 ? 7.629 -3.106 -0.910 1.00 83.56 97 THR A C 1
ATOM 808 O O . THR A 1 97 ? 8.622 -2.840 -0.245 1.00 83.56 97 THR A O 1
ATOM 811 N N . LEU A 1 98 ? 7.509 -2.855 -2.206 1.00 83.00 98 LEU A N 1
ATOM 812 C CA . LEU A 1 98 ? 8.455 -2.105 -3.014 1.00 83.00 98 LEU A CA 1
ATOM 813 C C . LEU A 1 98 ? 7.701 -0.939 -3.649 1.00 83.00 98 LEU A C 1
ATOM 815 O O . LEU A 1 98 ? 6.577 -1.119 -4.128 1.00 83.00 98 LEU A O 1
ATOM 819 N N . VAL A 1 99 ? 8.287 0.254 -3.605 1.00 87.56 99 VAL A N 1
ATOM 820 C CA . VAL A 1 99 ? 7.582 1.493 -3.929 1.00 87.56 99 VAL A CA 1
ATOM 821 C C . VAL A 1 99 ? 8.418 2.360 -4.851 1.00 87.56 99 VAL A C 1
ATOM 823 O O . VAL A 1 99 ? 9.528 2.747 -4.503 1.00 87.56 99 VAL A O 1
ATOM 826 N N . VAL A 1 100 ? 7.828 2.751 -5.976 1.00 88.19 100 VAL A N 1
ATOM 827 C CA . VAL A 1 100 ? 8.405 3.724 -6.902 1.00 88.19 100 VAL A CA 1
ATOM 828 C C . VAL A 1 100 ? 7.445 4.896 -7.037 1.00 88.19 100 VAL A C 1
ATOM 830 O O . VAL A 1 100 ? 6.271 4.717 -7.361 1.00 88.19 100 VAL A O 1
ATOM 833 N N . VAL A 1 101 ? 7.946 6.106 -6.798 1.00 90.88 101 VAL A N 1
ATOM 834 C CA . VAL A 1 101 ? 7.170 7.340 -6.944 1.00 90.88 101 VAL A CA 1
ATOM 835 C C . VAL A 1 101 ? 7.667 8.106 -8.154 1.00 90.88 101 VAL A C 1
ATOM 837 O O . VAL A 1 101 ? 8.841 8.465 -8.242 1.00 90.88 101 VAL A O 1
ATOM 840 N N . LYS A 1 102 ? 6.745 8.360 -9.080 1.00 92.25 102 LYS A N 1
ATOM 841 C CA . LYS A 1 102 ? 6.966 9.102 -10.315 1.00 92.25 102 LYS A CA 1
ATOM 842 C C . LYS A 1 102 ? 6.142 10.381 -10.286 1.00 92.25 102 LYS A C 1
ATOM 844 O O . LYS A 1 102 ? 4.922 10.346 -10.128 1.00 92.25 102 LYS A O 1
ATOM 849 N N . ILE A 1 103 ? 6.810 11.499 -10.508 1.00 94.06 103 ILE A N 1
ATOM 850 C CA . ILE A 1 103 ? 6.195 12.805 -10.697 1.00 94.06 103 ILE A CA 1
ATOM 851 C C . ILE A 1 103 ? 6.322 13.189 -12.153 1.00 94.06 103 ILE A C 1
ATOM 853 O O . ILE A 1 103 ? 7.367 12.990 -12.766 1.00 94.06 103 ILE A O 1
ATOM 857 N N . VAL A 1 104 ? 5.246 13.737 -12.695 1.00 94.50 104 VAL A N 1
ATOM 858 C CA . VAL A 1 104 ? 5.234 14.310 -14.034 1.00 94.50 104 VAL A CA 1
ATOM 859 C C . VAL A 1 104 ? 4.898 15.782 -13.899 1.00 94.50 104 VAL A C 1
ATOM 861 O O . VAL A 1 104 ? 3.842 16.117 -13.359 1.00 94.50 104 VAL A O 1
ATOM 864 N N . ASP A 1 105 ? 5.786 16.653 -14.366 1.00 94.12 105 ASP A N 1
ATOM 865 C CA . ASP A 1 105 ? 5.454 18.062 -14.541 1.00 94.12 105 ASP A CA 1
ATOM 866 C C . ASP A 1 105 ? 4.594 18.198 -15.800 1.00 94.12 105 ASP A C 1
ATOM 868 O O . ASP A 1 105 ? 5.012 17.870 -16.908 1.00 94.12 105 ASP A O 1
ATOM 872 N N . ASN A 1 106 ? 3.359 18.661 -15.630 1.00 92.56 106 ASN A N 1
ATOM 873 C CA . ASN A 1 106 ? 2.403 18.774 -16.725 1.00 92.56 106 ASN A CA 1
ATOM 874 C C . ASN A 1 106 ? 2.745 19.932 -17.680 1.00 92.56 106 ASN A C 1
ATOM 876 O O . ASN A 1 106 ? 2.207 19.972 -18.786 1.00 92.56 106 ASN A O 1
ATOM 880 N N . ASN A 1 107 ? 3.605 20.871 -17.267 1.00 92.00 107 ASN A N 1
ATOM 881 C CA . ASN A 1 107 ? 4.010 22.003 -18.098 1.00 92.00 107 ASN A CA 1
ATOM 882 C C . ASN A 1 107 ? 5.165 21.634 -19.040 1.00 92.00 107 ASN A C 1
ATOM 884 O O . ASN A 1 107 ? 5.109 21.955 -20.226 1.00 92.00 107 ASN A O 1
ATOM 888 N N . SER A 1 108 ? 6.201 20.968 -18.523 1.00 89.50 108 SER A N 1
ATOM 889 C CA . SER A 1 108 ? 7.365 20.529 -19.309 1.00 89.50 108 SER A CA 1
ATOM 890 C C . SER A 1 108 ? 7.187 19.142 -19.939 1.00 89.50 108 SER A C 1
ATOM 892 O O . SER A 1 108 ? 7.797 18.846 -20.964 1.00 89.50 108 SER A O 1
ATOM 894 N N . GLY A 1 109 ? 6.343 18.292 -19.349 1.00 88.81 109 GLY A N 1
ATOM 895 C CA . GLY A 1 109 ? 6.233 16.875 -19.690 1.00 88.81 109 GLY A CA 1
ATOM 896 C C . GLY A 1 109 ? 7.364 16.015 -19.117 1.00 88.81 109 GLY A C 1
ATOM 897 O O . GLY A 1 109 ? 7.407 14.814 -19.396 1.00 88.81 109 GLY A O 1
ATOM 898 N N . GLU A 1 110 ? 8.275 16.595 -18.328 1.00 88.50 110 GLU A N 1
ATOM 899 C CA . GLU A 1 110 ? 9.392 15.868 -17.731 1.00 88.50 110 GLU A CA 1
ATOM 900 C C . GLU A 1 110 ? 8.929 14.928 -16.613 1.00 88.50 110 GLU A C 1
ATOM 902 O O . GLU A 1 110 ? 7.989 15.207 -15.861 1.00 88.50 110 GLU A O 1
ATOM 907 N N . GLN A 1 111 ? 9.600 13.777 -16.525 1.00 89.31 111 GLN A N 1
ATOM 908 C CA . GLN A 1 111 ? 9.347 12.761 -15.510 1.00 89.31 111 GLN A CA 1
ATOM 909 C C . GLN A 1 111 ? 10.493 12.741 -14.507 1.00 89.31 111 GLN A C 1
ATOM 911 O O . GLN A 1 111 ? 11.659 12.604 -14.878 1.00 89.31 111 GLN A O 1
ATOM 916 N N . HIS A 1 112 ? 10.149 12.812 -13.228 1.00 88.44 112 HIS A N 1
ATOM 917 C CA . HIS A 1 112 ? 11.096 12.761 -12.128 1.00 88.44 112 HIS A CA 1
ATOM 918 C C . HIS A 1 112 ? 10.743 11.607 -11.195 1.00 88.44 112 HIS A C 1
ATOM 920 O O . HIS A 1 112 ? 9.576 11.377 -10.877 1.00 88.44 112 HIS A O 1
ATOM 926 N N . PHE A 1 113 ? 11.761 10.892 -10.729 1.00 89.12 113 PHE A N 1
ATOM 927 C CA . PHE A 1 113 ? 11.615 9.842 -9.728 1.00 89.12 113 PHE A CA 1
ATOM 928 C C . PHE A 1 113 ? 12.161 10.338 -8.399 1.00 89.12 113 PHE A C 1
ATOM 930 O O . PHE A 1 113 ? 13.189 11.016 -8.359 1.00 89.12 113 PHE A O 1
ATOM 937 N N . ILE A 1 114 ? 11.463 10.016 -7.315 1.00 85.75 114 ILE A N 1
ATOM 938 C CA . ILE A 1 114 ? 11.844 10.463 -5.977 1.00 85.75 114 ILE A CA 1
ATOM 939 C C . ILE A 1 114 ? 12.168 9.282 -5.089 1.00 85.75 114 ILE A C 1
ATOM 941 O O . ILE A 1 114 ? 11.476 8.266 -5.090 1.00 85.75 114 ILE A O 1
ATOM 945 N N . ASN A 1 115 ? 13.213 9.474 -4.288 1.00 83.81 115 ASN A N 1
ATOM 946 C CA . ASN A 1 115 ? 13.490 8.612 -3.160 1.00 83.81 115 ASN A CA 1
ATOM 947 C C . ASN A 1 115 ? 12.542 8.955 -1.997 1.00 83.81 115 ASN A C 1
ATOM 949 O O . ASN A 1 115 ? 12.575 10.061 -1.448 1.00 83.81 115 ASN A O 1
ATOM 953 N N . ASN A 1 116 ? 11.713 7.983 -1.622 1.00 81.25 116 ASN A N 1
ATOM 954 C CA . ASN A 1 116 ? 10.673 8.123 -0.606 1.00 81.25 116 ASN A CA 1
ATOM 955 C C . ASN A 1 116 ? 11.227 8.414 0.797 1.00 81.25 116 ASN A C 1
ATOM 957 O O . ASN A 1 116 ? 10.582 9.130 1.573 1.00 81.25 116 ASN A O 1
ATOM 961 N N . ASP A 1 117 ? 12.430 7.914 1.094 1.00 80.25 117 ASP A N 1
ATOM 962 C CA . ASP A 1 117 ? 13.065 7.996 2.415 1.00 80.25 117 ASP A CA 1
ATOM 963 C C . ASP A 1 117 ? 13.413 9.435 2.813 1.00 80.25 117 ASP A C 1
ATOM 965 O O . ASP A 1 117 ? 13.596 9.748 3.988 1.00 80.25 117 ASP A O 1
ATOM 969 N N . LEU A 1 118 ? 13.454 10.352 1.840 1.00 79.69 118 LEU A N 1
ATOM 970 C CA . LEU A 1 118 ? 13.730 11.767 2.080 1.00 79.69 118 LEU A CA 1
ATOM 971 C C . LEU A 1 118 ? 12.600 12.479 2.833 1.00 79.69 118 LEU A C 1
ATOM 973 O O . LEU A 1 118 ? 12.849 13.493 3.487 1.00 79.69 118 LEU A O 1
ATOM 977 N N . TRP A 1 119 ? 11.361 11.993 2.715 1.00 79.56 119 TRP A N 1
ATOM 978 C CA . TRP A 1 119 ? 10.169 12.708 3.193 1.00 79.56 119 TRP A CA 1
ATOM 979 C C . TRP A 1 119 ? 9.382 11.957 4.261 1.00 79.56 119 TRP A C 1
ATOM 981 O O . TRP A 1 119 ? 8.600 12.569 4.989 1.00 79.56 119 TRP A O 1
ATOM 991 N N . THR A 1 120 ? 9.576 10.646 4.387 1.00 81.81 120 THR A N 1
ATOM 992 C CA . THR A 1 120 ? 8.953 9.851 5.444 1.00 81.81 120 THR A CA 1
ATOM 993 C C . THR A 1 120 ? 9.864 8.713 5.871 1.00 81.81 120 THR A C 1
ATOM 995 O O . THR A 1 120 ? 10.218 7.856 5.077 1.00 81.81 120 THR A O 1
ATOM 998 N N . ASN A 1 121 ? 10.149 8.645 7.170 1.00 80.25 121 ASN A N 1
ATOM 999 C CA . ASN A 1 121 ? 10.889 7.526 7.765 1.00 80.25 121 ASN A CA 1
ATOM 1000 C C . ASN A 1 121 ? 10.003 6.284 7.975 1.00 80.25 121 ASN A C 1
ATOM 1002 O O . ASN A 1 121 ? 10.442 5.279 8.526 1.00 80.25 121 ASN A O 1
ATOM 1006 N N . ASN A 1 122 ? 8.709 6.385 7.668 1.00 82.12 122 ASN A N 1
ATOM 1007 C CA . ASN A 1 122 ? 7.730 5.333 7.889 1.00 82.12 122 ASN A CA 1
ATOM 1008 C C . ASN A 1 122 ? 7.195 4.845 6.545 1.00 82.12 122 ASN A C 1
ATOM 1010 O O . ASN A 1 122 ? 6.756 5.655 5.738 1.00 82.12 122 ASN A O 1
ATOM 1014 N N . GLU A 1 123 ? 7.137 3.532 6.351 1.00 82.75 123 GLU A N 1
ATOM 1015 C CA . GLU A 1 123 ? 6.616 2.905 5.131 1.00 82.75 123 GLU A CA 1
ATOM 1016 C C . GLU A 1 123 ? 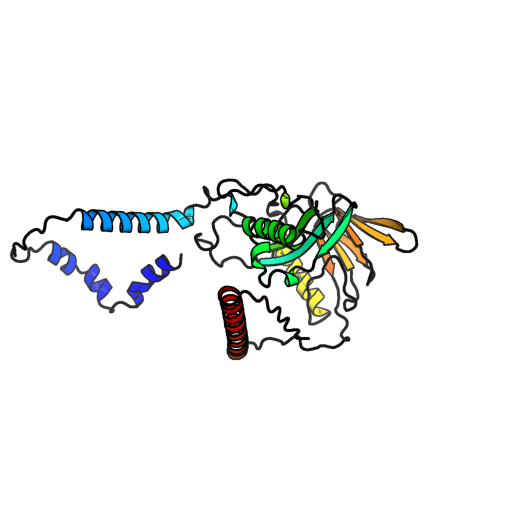5.123 2.561 5.207 1.00 82.75 123 GLU A C 1
ATOM 1018 O O . GLU A 1 123 ? 4.542 2.093 4.228 1.00 82.75 123 GLU A O 1
ATOM 1023 N N . ARG A 1 124 ? 4.459 2.759 6.358 1.00 85.62 124 ARG A N 1
ATOM 1024 C CA . ARG A 1 124 ? 3.042 2.374 6.542 1.00 85.62 124 ARG A CA 1
ATOM 1025 C C . ARG A 1 124 ? 2.107 3.004 5.515 1.00 85.62 124 ARG A C 1
ATOM 1027 O O . ARG A 1 124 ? 1.091 2.394 5.194 1.00 85.62 124 ARG A O 1
ATOM 1034 N N . TRP A 1 125 ? 2.450 4.180 4.993 1.00 90.19 125 TRP A N 1
ATOM 1035 C CA . TRP A 1 125 ? 1.633 4.864 3.996 1.00 90.19 125 TRP A CA 1
ATOM 1036 C C . TRP A 1 125 ? 1.459 4.048 2.714 1.00 90.19 125 TRP A C 1
ATOM 1038 O O . TRP A 1 125 ? 0.399 4.103 2.101 1.00 90.19 125 TRP A O 1
ATOM 1048 N N . SER A 1 126 ? 2.447 3.224 2.353 1.00 89.81 126 SER A N 1
ATOM 1049 C CA . SER A 1 126 ? 2.383 2.372 1.161 1.00 89.81 126 SER A CA 1
ATOM 1050 C C . SER A 1 126 ? 1.275 1.318 1.253 1.00 89.81 126 SER A C 1
ATOM 1052 O O . SER A 1 126 ? 0.727 0.888 0.243 1.00 89.81 126 SER A O 1
ATOM 1054 N N . LYS A 1 127 ? 0.902 0.923 2.478 1.00 87.19 127 LYS A N 1
ATOM 1055 C CA . LYS A 1 127 ? -0.026 -0.181 2.763 1.00 87.19 127 LYS A CA 1
ATOM 1056 C C . LYS A 1 127 ? -1.476 0.272 2.905 1.00 87.19 127 LYS A C 1
ATOM 1058 O O . LYS A 1 127 ? -2.356 -0.585 2.944 1.00 87.19 127 LYS A O 1
ATOM 1063 N N . HIS A 1 128 ? -1.733 1.578 2.983 1.00 89.81 128 HIS A N 1
ATOM 1064 C CA . HIS A 1 128 ? -3.051 2.150 3.267 1.00 89.81 128 HIS A CA 1
ATOM 1065 C C . HIS A 1 128 ? -3.416 3.229 2.244 1.00 89.81 128 HIS A C 1
ATOM 1067 O O . HIS A 1 128 ? -2.598 4.090 1.933 1.00 89.81 128 HIS A O 1
ATOM 1073 N N . ALA A 1 129 ? -4.630 3.179 1.692 1.00 91.81 129 ALA A N 1
ATOM 1074 C CA . ALA A 1 129 ? -5.010 4.042 0.569 1.00 91.81 129 ALA A CA 1
ATOM 1075 C C . ALA A 1 129 ? -5.164 5.511 0.980 1.00 91.81 129 ALA A C 1
ATOM 1077 O O . ALA A 1 129 ? -4.753 6.407 0.247 1.00 91.81 129 ALA A O 1
ATOM 1078 N N . ASP A 1 130 ? -5.697 5.752 2.176 1.00 92.56 130 ASP A N 1
ATOM 1079 C CA . ASP A 1 130 ? -5.822 7.080 2.775 1.00 92.56 130 ASP A CA 1
ATOM 1080 C C . ASP A 1 130 ? -4.456 7.727 3.007 1.00 92.56 130 ASP A C 1
ATOM 1082 O O . ASP A 1 130 ? -4.247 8.889 2.664 1.00 92.56 130 ASP A O 1
ATOM 1086 N N . MET A 1 131 ? -3.508 6.968 3.556 1.00 92.31 131 MET A N 1
ATOM 1087 C CA . MET A 1 131 ? -2.157 7.459 3.808 1.00 92.31 131 MET A CA 1
ATOM 1088 C C . MET A 1 131 ? -1.367 7.641 2.510 1.00 92.31 131 MET A C 1
ATOM 1090 O O . MET A 1 131 ? -0.579 8.575 2.411 1.00 92.31 131 MET A O 1
ATOM 1094 N N . CYS A 1 132 ? -1.586 6.787 1.508 1.00 93.56 132 CYS A N 1
ATOM 1095 C CA . CYS A 1 132 ? -0.987 6.935 0.184 1.00 93.56 132 CYS A CA 1
ATOM 1096 C C . CYS A 1 132 ? -1.455 8.231 -0.499 1.00 93.56 132 CYS A C 1
ATOM 1098 O O . CYS A 1 132 ? -0.631 8.982 -1.021 1.00 93.56 132 CYS A O 1
ATOM 1100 N N . LEU A 1 133 ? -2.747 8.561 -0.387 1.00 94.88 133 LEU A N 1
ATOM 1101 C CA . LEU A 1 133 ? -3.290 9.838 -0.853 1.00 94.88 133 LEU A CA 1
ATOM 1102 C C . LEU A 1 133 ? -2.710 11.035 -0.079 1.00 94.88 133 LEU A C 1
ATOM 1104 O O . LEU A 1 133 ? -2.311 12.034 -0.675 1.00 94.88 133 LEU A O 1
ATOM 1108 N N . GLN A 1 134 ? -2.616 10.933 1.251 1.00 93.88 134 GLN A N 1
ATOM 1109 C CA . GLN A 1 134 ? -1.981 11.970 2.076 1.00 93.88 134 GLN A CA 1
ATOM 1110 C C . GLN A 1 134 ? -0.516 12.184 1.691 1.00 93.88 134 GLN A C 1
ATOM 1112 O O . GLN A 1 134 ? -0.046 13.320 1.676 1.00 93.88 134 GLN A O 1
ATOM 1117 N N . TYR A 1 135 ? 0.196 11.106 1.359 1.00 94.31 135 TYR A N 1
ATOM 1118 C CA . TYR A 1 135 ? 1.571 11.187 0.897 1.00 94.31 135 TYR A CA 1
ATOM 1119 C C . TYR A 1 135 ? 1.657 11.923 -0.442 1.00 94.31 135 TYR A C 1
ATOM 1121 O O . TYR A 1 135 ? 2.434 12.864 -0.536 1.00 94.31 135 TYR A O 1
ATOM 1129 N N . ALA A 1 136 ? 0.801 11.618 -1.423 1.00 94.62 136 ALA A N 1
ATOM 1130 C CA . ALA A 1 136 ? 0.764 12.351 -2.693 1.00 94.62 136 ALA A CA 1
ATOM 1131 C C . ALA A 1 136 ? 0.559 13.871 -2.499 1.00 94.62 136 ALA A C 1
ATOM 1133 O O . ALA A 1 136 ? 1.285 14.673 -3.082 1.00 94.62 136 ALA A O 1
ATOM 1134 N N . HIS A 1 137 ? -0.343 14.289 -1.606 1.00 94.50 137 HIS A N 1
ATOM 1135 C CA . HIS A 1 137 ? -0.499 15.714 -1.277 1.00 94.50 137 HIS A CA 1
ATOM 1136 C C . HIS A 1 137 ? 0.674 16.295 -0.473 1.00 94.50 137 HIS A C 1
ATOM 1138 O O . HIS A 1 137 ? 0.969 17.486 -0.576 1.00 94.50 137 HIS A O 1
ATOM 1144 N N . CYS A 1 138 ? 1.362 15.488 0.339 1.00 93.06 138 CYS A N 1
ATOM 1145 C CA . CYS A 1 138 ? 2.598 15.902 1.006 1.00 93.06 138 CYS A CA 1
ATOM 1146 C C . CYS A 1 138 ? 3.684 16.238 -0.026 1.00 93.06 138 CYS A C 1
ATOM 1148 O O . CYS A 1 138 ? 4.321 17.284 0.071 1.00 93.06 138 CYS A O 1
ATOM 1150 N N . ILE A 1 139 ? 3.827 15.395 -1.053 1.00 93.06 139 ILE A N 1
ATOM 1151 C CA . ILE A 1 139 ? 4.727 15.622 -2.189 1.00 93.06 139 ILE A CA 1
ATOM 1152 C C . ILE A 1 139 ? 4.395 16.942 -2.886 1.00 93.06 139 ILE A C 1
ATOM 1154 O O . ILE A 1 139 ? 5.271 17.789 -3.043 1.00 93.06 139 ILE A O 1
ATOM 1158 N N . GLU A 1 140 ? 3.128 17.135 -3.259 1.00 93.19 140 GLU A N 1
ATOM 1159 C CA . GLU A 1 140 ? 2.655 18.369 -3.893 1.00 93.19 140 GLU A CA 1
ATOM 1160 C C . GLU A 1 140 ? 3.006 19.594 -3.047 1.00 93.19 140 GLU A C 1
ATOM 1162 O O . GLU A 1 140 ? 3.599 20.544 -3.545 1.00 93.19 140 GLU A O 1
ATOM 1167 N N . ASN A 1 141 ? 2.716 19.557 -1.745 1.00 92.94 141 ASN A N 1
ATOM 1168 C CA . ASN A 1 141 ? 3.006 20.670 -0.848 1.00 92.94 141 ASN A CA 1
ATOM 1169 C C . ASN A 1 141 ? 4.504 20.964 -0.699 1.00 92.94 141 ASN A C 1
ATOM 1171 O O . ASN A 1 141 ? 4.870 22.132 -0.603 1.00 92.94 141 ASN A O 1
ATOM 1175 N N . ASN A 1 142 ? 5.357 19.940 -0.697 1.00 91.44 142 ASN A N 1
ATOM 1176 C CA . ASN A 1 142 ? 6.808 20.110 -0.588 1.00 91.44 142 ASN A CA 1
ATOM 1177 C C . ASN A 1 142 ? 7.442 20.643 -1.879 1.00 91.44 142 ASN A C 1
ATOM 1179 O O . ASN A 1 142 ? 8.512 21.247 -1.829 1.00 91.44 142 ASN A O 1
ATOM 1183 N N . LEU A 1 143 ? 6.794 20.420 -3.024 1.00 91.19 143 LEU A N 1
ATOM 1184 C CA . LEU A 1 143 ? 7.261 20.873 -4.335 1.00 91.19 143 LEU A CA 1
ATOM 1185 C C . LEU A 1 143 ? 6.635 22.198 -4.786 1.00 91.19 143 LEU A C 1
ATOM 1187 O O . LEU A 1 143 ? 7.062 22.752 -5.803 1.00 91.19 143 LEU A O 1
ATOM 1191 N N . LYS A 1 144 ? 5.680 22.744 -4.020 1.00 88.88 144 LYS A N 1
ATOM 1192 C CA . LYS A 1 144 ? 5.120 24.081 -4.256 1.00 88.88 144 LYS A CA 1
ATOM 1193 C C . LYS A 1 144 ? 6.238 25.123 -4.293 1.00 88.88 144 LYS A C 1
ATOM 1195 O O . LYS A 1 144 ? 6.973 25.294 -3.324 1.00 88.88 144 LYS A O 1
ATOM 1200 N N . GLY A 1 145 ? 6.339 25.830 -5.417 1.00 85.56 145 GLY A N 1
ATOM 1201 C CA . GLY A 1 145 ? 7.375 26.832 -5.688 1.00 85.56 145 GLY A CA 1
ATOM 1202 C C . GLY A 1 145 ? 8.499 26.354 -6.612 1.00 85.56 145 GLY A C 1
ATOM 1203 O O . GLY A 1 145 ? 9.205 27.194 -7.161 1.00 85.56 145 GLY A O 1
ATOM 1204 N N . TYR A 1 146 ? 8.640 25.041 -6.825 1.00 87.94 146 TYR A N 1
ATOM 1205 C CA . TYR A 1 146 ? 9.492 24.474 -7.881 1.00 87.94 146 TYR A CA 1
ATOM 1206 C C . TYR A 1 146 ? 8.665 24.077 -9.100 1.00 87.94 146 TYR A C 1
ATOM 1208 O O . TYR A 1 146 ? 9.042 24.376 -10.229 1.00 87.94 146 TYR A O 1
ATOM 1216 N N . PHE A 1 147 ? 7.523 23.434 -8.851 1.00 88.94 147 PHE A N 1
ATOM 1217 C CA . PHE A 1 147 ? 6.578 23.017 -9.874 1.00 88.94 147 PHE A CA 1
ATOM 1218 C C . PHE A 1 147 ? 5.172 23.468 -9.478 1.00 88.94 147 PHE A C 1
ATOM 1220 O O . PHE A 1 147 ? 4.745 23.255 -8.342 1.00 88.94 147 PHE A O 1
ATOM 1227 N N . ASP A 1 148 ? 4.449 24.076 -10.418 1.00 84.69 148 ASP A N 1
ATOM 1228 C CA . ASP A 1 148 ? 3.096 24.594 -10.171 1.00 84.69 148 ASP A CA 1
ATOM 1229 C C . ASP A 1 148 ? 1.995 23.592 -10.542 1.00 84.69 148 ASP A C 1
ATOM 1231 O O . ASP A 1 148 ? 0.895 23.644 -9.996 1.00 84.69 148 ASP A O 1
ATOM 1235 N N . ASN A 1 149 ? 2.271 22.680 -11.481 1.00 92.31 149 ASN A N 1
ATOM 1236 C CA . ASN A 1 149 ? 1.283 21.758 -12.032 1.00 92.31 149 ASN A CA 1
ATOM 1237 C C . ASN A 1 149 ? 1.888 20.365 -12.215 1.00 92.31 149 ASN A C 1
ATOM 1239 O O . ASN A 1 149 ? 2.438 20.045 -13.267 1.00 92.31 149 ASN A O 1
ATOM 1243 N N . ILE A 1 150 ? 1.768 19.533 -11.186 1.00 95.19 150 ILE A N 1
ATOM 1244 C CA . ILE A 1 150 ? 2.317 18.178 -11.185 1.00 95.19 150 ILE A CA 1
ATOM 1245 C C . ILE A 1 150 ? 1.213 17.122 -11.186 1.00 95.19 150 ILE A C 1
ATOM 1247 O O . ILE A 1 150 ? 0.102 17.364 -10.721 1.00 95.19 150 ILE A O 1
ATOM 1251 N N . SER A 1 151 ? 1.550 15.937 -11.681 1.00 96.50 151 SER A N 1
ATOM 1252 C CA . SER A 1 151 ? 0.778 14.704 -11.508 1.00 96.50 151 SER A CA 1
ATOM 1253 C C . SER A 1 151 ? 1.636 13.693 -10.749 1.00 96.50 151 SER A C 1
ATOM 1255 O O . SER A 1 151 ? 2.832 13.568 -11.034 1.00 96.50 151 SER A O 1
ATOM 1257 N N . VAL A 1 152 ? 1.049 12.967 -9.796 1.00 96.19 152 VAL A N 1
ATOM 1258 C CA . VAL A 1 152 ? 1.790 12.030 -8.935 1.00 96.19 152 VAL A CA 1
ATOM 1259 C C . VAL A 1 152 ? 1.285 10.612 -9.157 1.00 96.19 152 VAL A C 1
ATOM 1261 O O . VAL A 1 152 ? 0.121 10.301 -8.908 1.00 96.19 152 VAL A O 1
ATOM 1264 N N . TYR A 1 153 ? 2.197 9.740 -9.571 1.00 95.62 153 TYR A N 1
ATOM 1265 C CA . TYR A 1 153 ? 1.953 8.327 -9.826 1.00 95.62 153 TYR A CA 1
ATOM 1266 C C . TYR A 1 153 ? 2.796 7.490 -8.871 1.00 95.62 153 TYR A C 1
ATOM 1268 O O . TYR A 1 153 ? 4.008 7.686 -8.765 1.00 95.62 153 TYR A O 1
ATOM 1276 N N . ILE A 1 154 ? 2.168 6.542 -8.182 1.00 93.75 154 ILE A N 1
ATOM 1277 C CA . ILE A 1 154 ? 2.853 5.686 -7.213 1.00 93.75 154 ILE A CA 1
ATOM 1278 C C . ILE A 1 154 ? 2.659 4.229 -7.627 1.00 93.75 154 ILE A C 1
ATOM 1280 O O . ILE A 1 154 ? 1.547 3.706 -7.578 1.00 93.75 154 ILE A O 1
ATOM 1284 N N . ASP A 1 155 ? 3.750 3.571 -8.019 1.00 90.62 155 ASP A N 1
ATOM 1285 C CA . ASP A 1 155 ? 3.774 2.136 -8.307 1.00 90.62 155 ASP A CA 1
ATOM 1286 C C . ASP A 1 155 ? 4.169 1.383 -7.032 1.00 90.62 155 ASP A C 1
ATOM 1288 O O . ASP A 1 155 ? 5.309 1.464 -6.571 1.00 90.62 155 ASP A O 1
ATOM 1292 N N . ILE A 1 156 ? 3.205 0.676 -6.435 1.00 90.31 156 ILE A N 1
ATOM 1293 C CA . ILE A 1 156 ? 3.417 -0.115 -5.217 1.00 90.31 156 ILE A CA 1
ATOM 1294 C C . ILE A 1 156 ? 3.265 -1.587 -5.542 1.00 90.31 156 ILE A C 1
ATOM 1296 O O . ILE A 1 156 ? 2.155 -2.084 -5.759 1.00 90.31 156 ILE A O 1
ATOM 1300 N N . TRP A 1 157 ? 4.376 -2.303 -5.476 1.00 86.94 157 TRP A N 1
ATOM 1301 C CA . TRP A 1 157 ? 4.414 -3.750 -5.557 1.00 86.94 157 TRP A CA 1
ATOM 1302 C C . TRP A 1 157 ? 4.368 -4.339 -4.158 1.00 86.94 157 TRP A C 1
ATOM 1304 O O . TRP A 1 157 ? 5.195 -4.017 -3.313 1.00 86.94 157 TRP A O 1
ATOM 1314 N N . SER A 1 158 ? 3.417 -5.228 -3.904 1.00 87.88 158 SER A N 1
ATOM 1315 C CA . SER A 1 158 ? 3.178 -5.764 -2.570 1.00 87.88 158 SER A CA 1
ATOM 1316 C C . SER A 1 158 ? 3.033 -7.283 -2.593 1.00 87.88 158 SER A C 1
ATOM 1318 O O . SER A 1 158 ? 2.417 -7.858 -3.496 1.00 87.88 158 SER A O 1
ATOM 1320 N N . SER A 1 159 ? 3.605 -7.946 -1.591 1.00 85.12 159 SER A N 1
ATOM 1321 C CA . SER A 1 159 ? 3.370 -9.354 -1.284 1.00 85.12 159 SER A CA 1
ATOM 1322 C C . SER A 1 159 ? 2.663 -9.479 0.059 1.00 85.12 159 SER A C 1
ATOM 1324 O O . SER A 1 159 ? 3.141 -9.010 1.091 1.00 85.12 159 SER A O 1
ATOM 1326 N N . LEU A 1 160 ? 1.517 -10.162 0.047 1.00 85.31 160 LEU A N 1
ATOM 1327 C CA . LEU A 1 160 ? 0.740 -10.473 1.242 1.00 85.31 160 LEU A CA 1
ATOM 1328 C C . LEU A 1 160 ? 0.998 -11.917 1.670 1.00 85.31 160 LEU A C 1
ATOM 1330 O O . LEU A 1 160 ? 0.639 -12.854 0.954 1.00 85.31 160 LEU A O 1
ATOM 1334 N N . ASN A 1 161 ? 1.547 -12.118 2.867 1.00 83.50 161 ASN A N 1
ATOM 1335 C CA . ASN A 1 161 ? 1.788 -13.437 3.458 1.00 83.50 161 ASN A CA 1
ATOM 1336 C C . ASN A 1 161 ? 2.636 -14.370 2.569 1.00 83.50 161 ASN A C 1
ATOM 1338 O O . ASN A 1 161 ? 2.347 -15.573 2.490 1.00 83.50 161 ASN A O 1
ATOM 1342 N N . LYS A 1 162 ? 3.687 -13.829 1.932 1.00 75.75 162 LYS A N 1
ATOM 1343 C CA . LYS A 1 162 ? 4.593 -14.539 1.004 1.00 75.75 162 LYS A CA 1
ATOM 1344 C C . LYS A 1 162 ? 3.884 -15.102 -0.234 1.00 75.75 162 LYS A C 1
ATOM 1346 O O . LYS A 1 162 ? 4.181 -16.209 -0.689 1.00 75.75 162 LYS A O 1
ATOM 1351 N N . ARG A 1 163 ? 2.874 -14.386 -0.728 1.00 77.56 163 ARG A N 1
ATOM 1352 C CA . ARG A 1 163 ? 2.263 -14.648 -2.038 1.00 77.56 163 ARG A CA 1
ATOM 1353 C C . ARG A 1 163 ? 3.149 -14.083 -3.150 1.00 77.56 163 ARG A C 1
ATOM 1355 O O . ARG A 1 163 ? 4.142 -13.410 -2.884 1.00 77.56 163 ARG A O 1
ATOM 1362 N N . PHE A 1 164 ? 2.782 -14.370 -4.395 1.00 79.25 164 PHE A N 1
ATOM 1363 C CA . PHE A 1 164 ? 3.392 -13.706 -5.540 1.00 79.25 164 PHE A CA 1
ATOM 1364 C C . PHE A 1 164 ? 3.212 -12.185 -5.411 1.00 79.25 164 PHE A C 1
ATOM 1366 O O . PHE A 1 164 ? 2.145 -11.726 -4.992 1.00 79.25 164 PHE A O 1
ATOM 1373 N N . GLN A 1 165 ? 4.267 -11.433 -5.710 1.00 84.31 165 GLN A N 1
ATOM 1374 C CA . GLN A 1 165 ? 4.250 -9.979 -5.636 1.00 84.31 165 GLN A CA 1
ATOM 1375 C C . GLN A 1 165 ? 3.403 -9.430 -6.784 1.00 84.31 165 GLN A C 1
ATOM 1377 O O . GLN A 1 165 ? 3.513 -9.872 -7.924 1.00 84.31 165 GLN A O 1
ATOM 1382 N N . GLN A 1 166 ? 2.525 -8.486 -6.481 1.00 86.19 166 GLN A N 1
ATOM 1383 C CA . GLN A 1 166 ? 1.643 -7.875 -7.471 1.00 86.19 166 GLN A CA 1
ATOM 1384 C C . GLN A 1 166 ? 1.458 -6.396 -7.146 1.00 86.19 166 GLN A C 1
ATOM 1386 O O . GLN A 1 166 ? 1.647 -5.977 -6.000 1.00 86.19 166 GLN A O 1
ATOM 1391 N N . ARG A 1 167 ? 1.046 -5.611 -8.139 1.00 87.56 167 ARG A N 1
ATOM 1392 C CA . ARG A 1 167 ? 0.705 -4.206 -7.920 1.00 87.56 167 ARG A CA 1
ATOM 1393 C C . ARG A 1 167 ? -0.528 -4.079 -7.037 1.00 87.56 167 ARG A C 1
ATOM 1395 O O . ARG A 1 167 ? -1.531 -4.755 -7.264 1.00 87.56 167 ARG A O 1
ATOM 1402 N N . MET A 1 168 ? -0.435 -3.227 -6.023 1.00 90.69 168 MET A N 1
ATOM 1403 C CA . MET A 1 168 ? -1.540 -2.941 -5.111 1.00 90.69 168 MET A CA 1
ATOM 1404 C C . MET A 1 168 ? -2.432 -1.819 -5.631 1.00 90.69 168 MET A C 1
ATOM 1406 O O . MET A 1 168 ? -3.652 -1.927 -5.537 1.00 90.69 168 MET A O 1
ATOM 1410 N N . TYR A 1 169 ? -1.830 -0.787 -6.214 1.00 93.31 169 TYR A N 1
ATOM 1411 C CA . TYR A 1 169 ? -2.523 0.348 -6.814 1.00 93.31 169 TYR A CA 1
ATOM 1412 C C . TYR A 1 169 ? -2.249 0.416 -8.316 1.00 93.31 169 TYR A C 1
ATOM 1414 O O . TYR A 1 169 ? -1.245 -0.123 -8.786 1.00 93.31 169 TYR A O 1
ATOM 1422 N N . ASP A 1 170 ? -3.144 1.057 -9.065 1.00 92.38 170 ASP A N 1
ATOM 1423 C CA . ASP A 1 170 ? -2.926 1.336 -10.484 1.00 92.38 170 ASP A CA 1
ATOM 1424 C C . ASP A 1 170 ? -1.802 2.382 -10.659 1.00 92.38 170 ASP A C 1
ATOM 1426 O O . ASP A 1 170 ? -1.969 3.528 -10.232 1.00 92.38 170 ASP A O 1
ATOM 1430 N N . PRO A 1 171 ? -0.667 2.032 -11.296 1.00 90.12 171 PRO A N 1
ATOM 1431 C CA . PRO A 1 171 ? 0.471 2.937 -11.462 1.00 90.12 171 PRO A CA 1
ATOM 1432 C C . PRO A 1 171 ? 0.209 4.069 -12.466 1.00 90.12 171 PRO A C 1
ATOM 1434 O O . PRO A 1 171 ? 1.014 4.994 -12.565 1.00 90.12 171 PRO A O 1
ATOM 1437 N N . ASN A 1 172 ? -0.881 4.000 -13.237 1.00 91.75 172 ASN A N 1
ATOM 1438 C CA . ASN A 1 172 ? -1.263 5.028 -14.207 1.00 91.75 172 ASN A CA 1
ATOM 1439 C C . ASN A 1 172 ? -2.328 5.986 -13.665 1.00 91.75 172 ASN A C 1
ATOM 1441 O O . ASN A 1 172 ? -2.775 6.878 -14.386 1.00 91.75 172 ASN A O 1
ATOM 1445 N N . TYR A 1 173 ? -2.747 5.807 -12.413 1.00 95.38 173 TYR A N 1
ATOM 1446 C CA . TYR A 1 173 ? -3.735 6.661 -11.778 1.00 95.38 173 TYR A CA 1
ATOM 1447 C C . TYR A 1 173 ? -3.048 7.851 -11.093 1.00 95.38 173 TYR A C 1
ATOM 1449 O O . TYR A 1 173 ? -2.165 7.663 -10.256 1.00 95.38 173 TYR A O 1
ATOM 1457 N N . ASP A 1 174 ? -3.461 9.076 -11.431 1.00 96.06 174 ASP A N 1
ATOM 1458 C CA . ASP A 1 174 ? -2.955 10.292 -10.784 1.00 96.06 174 ASP A CA 1
ATOM 1459 C C . ASP A 1 174 ? -3.586 10.461 -9.398 1.00 96.06 174 ASP A C 1
ATOM 1461 O O . ASP A 1 174 ? -4.773 10.781 -9.258 1.00 96.06 174 ASP A O 1
ATOM 1465 N N . LEU A 1 175 ? -2.777 10.257 -8.359 1.00 95.88 175 LEU A N 1
ATOM 1466 C CA . LEU A 1 175 ? -3.243 10.304 -6.979 1.00 95.88 175 LEU A CA 1
ATOM 1467 C C . LEU A 1 175 ? -3.632 11.709 -6.521 1.00 95.88 175 LEU A C 1
ATOM 1469 O O . LEU A 1 175 ? -4.404 11.819 -5.578 1.00 95.88 175 LEU A O 1
ATOM 1473 N N . LEU A 1 176 ? -3.192 12.783 -7.183 1.00 95.56 176 LEU A N 1
ATOM 1474 C CA . LEU A 1 176 ? -3.647 14.132 -6.818 1.00 95.56 176 LEU A CA 1
ATOM 1475 C C . LEU A 1 176 ? -5.108 14.390 -7.207 1.00 95.56 176 LEU A C 1
ATOM 1477 O O . LEU A 1 176 ? -5.754 15.283 -6.658 1.00 95.56 176 LEU A O 1
ATOM 1481 N N . ARG A 1 177 ? -5.650 13.594 -8.134 1.00 94.31 177 ARG A N 1
ATOM 1482 C CA . ARG A 1 177 ? -7.050 13.664 -8.585 1.00 94.31 177 ARG A CA 1
ATOM 1483 C C . ARG A 1 177 ? -7.939 12.596 -7.950 1.00 94.31 177 ARG A C 1
ATOM 1485 O O . ARG A 1 177 ? -9.160 12.648 -8.116 1.00 94.31 177 ARG A O 1
ATOM 1492 N N . ALA A 1 178 ? -7.335 11.658 -7.229 1.00 94.56 178 ALA A N 1
ATOM 1493 C CA . ALA A 1 178 ? -8.006 10.556 -6.561 1.00 94.56 178 ALA A CA 1
ATOM 1494 C C . ALA A 1 178 ? -9.014 11.038 -5.515 1.00 94.56 178 ALA A C 1
ATOM 1496 O O . ALA A 1 178 ? -8.761 11.974 -4.751 1.00 94.56 178 ALA A O 1
ATOM 1497 N N . ARG A 1 179 ? -10.157 10.351 -5.421 1.00 93.31 179 ARG A N 1
ATOM 1498 C CA . ARG A 1 179 ? -11.137 10.601 -4.358 1.00 93.31 179 ARG A CA 1
ATOM 1499 C C . ARG A 1 179 ? -11.170 9.443 -3.381 1.00 93.31 179 ARG A C 1
ATOM 1501 O O . ARG A 1 179 ? -11.638 8.353 -3.692 1.00 93.31 179 ARG A O 1
ATOM 1508 N N . TRP A 1 180 ? -10.749 9.707 -2.150 1.00 94.25 180 TRP A N 1
ATOM 1509 C CA . TRP A 1 180 ? -10.88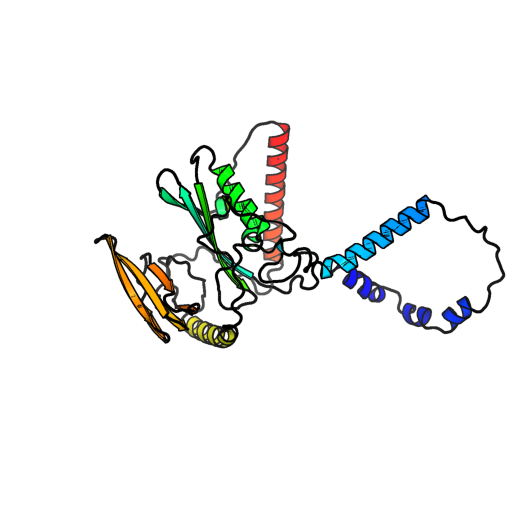3 8.748 -1.062 1.00 94.25 180 TRP A CA 1
ATOM 1510 C C . TRP A 1 180 ? -12.084 9.074 -0.170 1.00 94.25 180 TRP A C 1
ATOM 1512 O O . TRP A 1 180 ? -12.304 10.226 0.205 1.00 94.25 180 TRP A O 1
ATOM 1522 N N . SER A 1 181 ? -12.846 8.055 0.229 1.00 93.56 181 SER A N 1
ATOM 1523 C CA . SER A 1 181 ? -13.850 8.194 1.284 1.00 93.56 181 SER A CA 1
ATOM 1524 C C . SER A 1 181 ? -13.916 6.945 2.150 1.00 93.56 181 SER A C 1
ATOM 1526 O O . SER A 1 181 ? -13.716 5.836 1.671 1.00 93.56 181 SER A O 1
ATOM 1528 N N . VAL A 1 182 ? -14.271 7.112 3.425 1.00 91.38 182 VAL A N 1
ATOM 1529 C CA . VAL A 1 182 ? -14.372 6.004 4.392 1.00 91.38 182 VAL A CA 1
ATOM 1530 C C . VAL A 1 182 ? -15.386 4.938 3.953 1.00 91.38 182 VAL A C 1
ATOM 1532 O O . VAL A 1 182 ? -15.200 3.753 4.232 1.00 91.38 182 VAL A O 1
ATOM 1535 N N . PHE A 1 183 ? -16.462 5.348 3.277 1.00 92.38 183 PHE A N 1
ATOM 1536 C CA . PHE A 1 183 ? -17.626 4.499 3.002 1.00 92.38 183 PHE A CA 1
ATOM 1537 C C . PHE A 1 183 ? -17.633 3.854 1.614 1.00 92.38 183 PHE A C 1
ATOM 1539 O O . PHE A 1 183 ? -18.449 2.966 1.355 1.00 92.38 183 PHE A O 1
ATOM 1546 N N . GLN A 1 184 ? -16.752 4.286 0.713 1.00 92.50 184 GLN A N 1
ATOM 1547 C CA . GLN A 1 184 ? -16.692 3.783 -0.659 1.00 92.50 184 GLN A CA 1
ATOM 1548 C C . GLN A 1 184 ? -15.410 2.980 -0.878 1.00 92.50 184 GLN A C 1
ATOM 1550 O O . GLN A 1 184 ? -14.403 3.269 -0.238 1.00 92.50 184 GLN A O 1
ATOM 1555 N N . PRO A 1 185 ? -15.439 1.948 -1.737 1.00 92.25 185 PRO A N 1
ATOM 1556 C CA . PRO A 1 185 ? -14.225 1.238 -2.109 1.00 92.25 185 PRO A CA 1
ATOM 1557 C C . PRO A 1 185 ? -13.261 2.177 -2.840 1.00 92.25 185 PRO A C 1
ATOM 1559 O O . PRO A 1 185 ? -13.683 3.095 -3.542 1.00 92.25 185 PRO A O 1
ATOM 1562 N N . VAL A 1 186 ? -11.971 1.915 -2.673 1.00 94.00 186 VAL A N 1
ATOM 1563 C CA . VAL A 1 186 ? -10.896 2.672 -3.316 1.00 94.00 186 VAL A CA 1
ATOM 1564 C C . VAL A 1 186 ? -10.891 2.368 -4.815 1.00 94.00 186 VAL A C 1
ATOM 1566 O O . VAL A 1 186 ? -10.764 1.211 -5.207 1.00 94.00 186 VAL A O 1
ATOM 1569 N N . GLU A 1 187 ? -11.036 3.397 -5.650 1.00 93.75 187 GLU A N 1
ATOM 1570 C CA . GLU A 1 187 ? -11.177 3.246 -7.108 1.00 93.75 187 GLU A CA 1
ATOM 1571 C C . GLU A 1 187 ? -9.879 2.797 -7.802 1.00 93.75 187 GLU A C 1
ATOM 1573 O O . GLU A 1 187 ? -9.937 2.029 -8.757 1.00 93.75 187 GLU A O 1
ATOM 1578 N N . TRP A 1 188 ? -8.712 3.213 -7.296 1.00 94.31 188 TRP A N 1
ATOM 1579 C CA . TRP A 1 188 ? -7.392 2.876 -7.853 1.00 94.31 188 TRP A CA 1
ATOM 1580 C C . TRP A 1 188 ? -6.754 1.631 -7.216 1.00 94.31 188 TRP A C 1
ATOM 1582 O O . TRP A 1 188 ? -5.580 1.345 -7.452 1.00 94.31 188 TRP A O 1
ATOM 1592 N N . LEU A 1 189 ? -7.487 0.892 -6.376 1.00 94.00 189 LEU A N 1
ATOM 1593 C CA . LEU A 1 189 ? -7.004 -0.341 -5.753 1.00 94.00 189 LEU A CA 1
ATOM 1594 C C . LEU A 1 189 ? -7.201 -1.533 -6.696 1.00 94.00 189 LEU A C 1
ATOM 1596 O O . LEU A 1 189 ? -8.317 -1.832 -7.122 1.00 94.00 189 LEU A O 1
ATOM 1600 N N . LEU A 1 190 ? -6.124 -2.274 -6.953 1.00 91.56 190 LEU A N 1
ATOM 1601 C CA . LEU A 1 190 ? -6.164 -3.477 -7.778 1.00 91.56 190 LEU A CA 1
ATOM 1602 C C . LEU A 1 190 ? -6.596 -4.710 -6.960 1.00 91.56 190 LEU A C 1
ATOM 1604 O O . LEU A 1 190 ? -6.168 -4.887 -5.810 1.00 91.56 190 LEU A O 1
ATOM 1608 N N . PRO A 1 191 ? -7.429 -5.599 -7.537 1.00 90.56 191 PRO A N 1
ATOM 1609 C CA . PRO A 1 191 ? -7.914 -6.787 -6.848 1.00 90.56 191 PRO A CA 1
ATOM 1610 C C . PRO A 1 191 ? -6.801 -7.817 -6.628 1.00 90.56 191 PRO A C 1
ATOM 1612 O O . PRO A 1 191 ? -5.884 -7.966 -7.433 1.00 90.56 191 PRO A O 1
ATOM 1615 N N . VAL A 1 192 ? -6.921 -8.601 -5.553 1.00 88.38 192 VAL A N 1
ATOM 1616 C CA . VAL A 1 192 ? -5.967 -9.679 -5.256 1.00 88.38 192 VAL A CA 1
ATOM 1617 C C . VAL A 1 192 ? -6.073 -10.794 -6.292 1.00 88.38 192 VAL A C 1
ATOM 1619 O O . VAL A 1 192 ? -7.127 -11.418 -6.429 1.00 88.38 192 VAL A O 1
ATOM 1622 N N . LEU A 1 193 ? -4.959 -11.139 -6.939 1.00 85.62 193 LEU A N 1
ATOM 1623 C CA . LEU A 1 193 ? -4.908 -12.246 -7.887 1.00 85.62 193 LEU A CA 1
ATOM 1624 C C . LEU A 1 193 ? -4.830 -13.600 -7.159 1.00 85.62 193 LEU A C 1
ATOM 1626 O O . LEU A 1 193 ? -3.763 -14.145 -6.877 1.00 85.62 193 LEU A O 1
ATOM 1630 N N . THR A 1 194 ? -5.988 -14.186 -6.854 1.00 82.88 194 THR A N 1
ATOM 1631 C CA . THR A 1 194 ? -6.086 -15.471 -6.133 1.00 82.88 194 THR A CA 1
ATOM 1632 C C . THR A 1 194 ? -5.728 -16.692 -6.985 1.00 82.88 194 THR A C 1
ATOM 1634 O O . THR A 1 194 ? -5.347 -17.728 -6.431 1.00 82.88 194 THR A O 1
ATOM 1637 N N . LYS A 1 195 ? -5.801 -16.574 -8.318 1.00 80.56 195 LYS A N 1
ATOM 1638 C CA . LYS A 1 195 ? -5.514 -17.655 -9.280 1.00 80.56 195 LYS A CA 1
ATOM 1639 C C . LYS A 1 195 ? -4.093 -18.217 -9.129 1.00 80.56 195 LYS A C 1
ATOM 1641 O O . LYS A 1 195 ? -3.888 -19.419 -9.255 1.00 80.56 195 LYS A O 1
ATOM 1646 N N . TYR A 1 196 ? -3.131 -17.369 -8.769 1.00 76.88 196 TYR A N 1
ATOM 1647 C CA . TYR A 1 196 ? -1.709 -17.721 -8.709 1.00 76.88 196 TYR A CA 1
ATOM 1648 C C . TYR A 1 196 ? -1.253 -18.239 -7.335 1.00 76.88 196 TYR A C 1
ATOM 1650 O O . TYR A 1 196 ? -0.066 -18.466 -7.115 1.00 76.88 196 TYR A O 1
ATOM 1658 N N . ASN A 1 197 ? -2.172 -18.493 -6.394 1.00 77.06 197 ASN A N 1
ATOM 1659 C CA . ASN A 1 197 ? -1.823 -19.025 -5.068 1.00 77.06 197 ASN A CA 1
ATOM 1660 C C . ASN A 1 197 ? -1.063 -20.368 -5.130 1.00 77.06 197 ASN A C 1
ATOM 1662 O O . ASN A 1 197 ? -0.270 -20.666 -4.233 1.00 77.06 197 ASN A O 1
ATOM 1666 N N . GLY A 1 198 ? -1.263 -21.162 -6.191 1.00 76.94 198 GLY A N 1
ATOM 1667 C CA . GLY A 1 198 ? -0.545 -22.421 -6.419 1.00 76.94 198 GLY A CA 1
ATOM 1668 C C . GLY A 1 198 ? 0.969 -22.248 -6.589 1.00 76.94 198 GLY A C 1
ATOM 1669 O O . GLY A 1 198 ? 1.734 -23.129 -6.191 1.00 76.94 198 GLY A O 1
ATOM 1670 N N . PHE A 1 199 ? 1.422 -21.084 -7.070 1.00 75.25 199 PHE A N 1
ATOM 1671 C CA . PHE A 1 199 ? 2.845 -20.794 -7.253 1.00 75.25 199 PHE A CA 1
ATOM 1672 C C . PHE A 1 199 ? 3.617 -20.703 -5.943 1.00 75.25 199 PHE A C 1
ATOM 1674 O O . PHE A 1 199 ? 4.836 -20.800 -5.966 1.00 75.25 199 PHE A O 1
ATOM 1681 N N . ARG A 1 200 ? 2.955 -20.605 -4.784 1.00 74.00 200 ARG A N 1
ATOM 1682 C CA . ARG A 1 200 ? 3.637 -20.509 -3.487 1.00 74.00 200 ARG A CA 1
ATOM 1683 C C . ARG A 1 200 ? 4.634 -21.646 -3.246 1.00 74.00 200 ARG A C 1
ATOM 1685 O O . ARG A 1 200 ? 5.725 -21.397 -2.747 1.00 74.00 200 ARG A O 1
ATOM 1692 N N . LYS A 1 201 ? 4.283 -22.886 -3.610 1.00 77.25 201 LYS A N 1
ATOM 1693 C CA . LYS A 1 201 ? 5.202 -24.034 -3.485 1.00 77.25 201 LYS A CA 1
ATOM 1694 C C . LYS A 1 201 ? 6.365 -23.926 -4.473 1.00 77.25 201 LYS A C 1
ATOM 1696 O O . LYS A 1 201 ? 7.513 -24.068 -4.066 1.00 77.25 201 LYS A O 1
ATOM 1701 N N . LYS A 1 202 ? 6.061 -23.576 -5.726 1.00 75.62 202 LYS A N 1
ATOM 1702 C CA . LYS A 1 202 ? 7.049 -23.397 -6.798 1.00 75.62 202 LYS A CA 1
ATOM 1703 C C . LYS A 1 202 ? 8.047 -22.277 -6.477 1.00 75.62 202 LYS A C 1
ATOM 1705 O O . LYS A 1 202 ? 9.240 -22.471 -6.633 1.00 75.62 202 LYS A O 1
ATOM 1710 N N . LEU A 1 203 ? 7.591 -21.145 -5.940 1.00 74.19 203 LEU A N 1
ATOM 1711 C CA . LEU A 1 203 ? 8.448 -20.037 -5.497 1.00 74.19 203 LEU A CA 1
ATOM 1712 C C . LEU A 1 203 ? 9.364 -20.445 -4.337 1.00 74.19 203 LEU A C 1
ATOM 1714 O O . LEU A 1 203 ? 10.514 -20.028 -4.293 1.00 74.19 203 LEU A O 1
ATOM 1718 N N . LEU A 1 204 ? 8.890 -21.284 -3.410 1.00 72.88 204 LEU A N 1
ATOM 1719 C CA . LEU A 1 204 ? 9.730 -21.825 -2.335 1.00 72.88 204 LEU A CA 1
ATOM 1720 C C . LEU A 1 204 ? 10.758 -22.844 -2.847 1.00 72.88 204 LEU A C 1
ATOM 1722 O O . LEU A 1 204 ? 11.840 -22.956 -2.277 1.00 72.88 204 LEU A O 1
ATOM 1726 N N . GLU A 1 205 ? 10.423 -23.625 -3.873 1.00 76.81 205 GLU A N 1
ATOM 1727 C CA . GLU A 1 205 ? 11.361 -24.526 -4.557 1.00 76.81 205 GLU A CA 1
ATOM 1728 C C . GLU A 1 205 ? 12.430 -23.740 -5.307 1.00 76.81 205 GLU A C 1
ATOM 1730 O O . GLU A 1 205 ? 13.615 -23.958 -5.070 1.00 76.81 205 GLU A O 1
ATOM 1735 N N . ILE A 1 206 ? 12.013 -22.773 -6.124 1.00 71.69 206 ILE A N 1
ATOM 1736 C CA . ILE A 1 206 ? 12.918 -21.888 -6.854 1.00 71.69 206 ILE A CA 1
ATOM 1737 C C . ILE A 1 206 ? 13.793 -21.104 -5.878 1.00 71.69 206 ILE A C 1
ATOM 1739 O O . ILE A 1 206 ? 15.004 -21.084 -6.032 1.00 71.69 206 ILE A O 1
ATOM 1743 N N . GLY A 1 207 ? 13.219 -20.530 -4.819 1.00 67.50 207 GLY A N 1
ATOM 1744 C CA . GLY A 1 207 ? 13.987 -19.810 -3.807 1.00 67.50 207 GLY A CA 1
ATOM 1745 C C . GLY A 1 207 ? 15.019 -20.694 -3.101 1.00 67.50 207 GLY A C 1
ATOM 1746 O O . GLY A 1 207 ? 16.114 -20.229 -2.809 1.00 67.50 207 GLY A O 1
ATOM 1747 N N . ARG A 1 208 ? 14.718 -21.979 -2.854 1.00 67.69 208 ARG A N 1
ATOM 1748 C CA . ARG A 1 208 ? 15.710 -22.939 -2.332 1.00 67.69 208 ARG A CA 1
ATOM 1749 C C . ARG A 1 208 ? 16.802 -23.250 -3.353 1.00 67.69 208 ARG A C 1
ATOM 1751 O O . ARG A 1 208 ? 17.957 -23.359 -2.964 1.00 67.69 208 ARG A O 1
ATOM 1758 N N . TYR A 1 209 ? 16.437 -23.386 -4.623 1.00 67.56 209 TYR A N 1
ATOM 1759 C CA . TYR A 1 209 ? 17.375 -23.632 -5.713 1.00 67.56 209 TYR A CA 1
ATOM 1760 C C . TYR A 1 209 ? 18.317 -22.440 -5.932 1.00 67.56 209 TYR A C 1
ATOM 1762 O O . TYR A 1 209 ? 19.527 -22.615 -5.891 1.00 67.56 209 TYR A O 1
ATOM 1770 N N . VAL A 1 210 ? 17.794 -21.219 -6.025 1.00 63.16 210 VAL A N 1
ATOM 1771 C CA . VAL A 1 210 ? 18.603 -19.995 -6.151 1.00 63.16 210 VAL A CA 1
ATOM 1772 C C . VAL A 1 210 ? 19.486 -19.789 -4.916 1.00 63.16 210 VAL A C 1
ATOM 1774 O O . VAL A 1 210 ? 20.666 -19.495 -5.052 1.00 63.16 210 VAL A O 1
ATOM 1777 N N . ARG A 1 211 ? 18.985 -20.046 -3.698 1.00 58.28 211 ARG A N 1
ATOM 1778 C CA . ARG A 1 211 ? 19.832 -20.016 -2.487 1.00 58.28 211 ARG A CA 1
ATOM 1779 C C . ARG A 1 211 ? 20.911 -21.096 -2.456 1.00 58.28 211 ARG A C 1
ATOM 1781 O O . ARG A 1 211 ? 21.891 -20.947 -1.742 1.00 58.28 211 ARG A O 1
ATOM 1788 N N . SER A 1 212 ? 20.741 -22.196 -3.190 1.00 63.22 212 SER A N 1
ATOM 1789 C CA . SER A 1 212 ? 21.816 -23.184 -3.329 1.00 63.22 212 SER A CA 1
ATOM 1790 C C . SER A 1 212 ? 22.969 -22.662 -4.187 1.00 63.22 212 SER A C 1
ATOM 1792 O O . SER A 1 212 ? 24.071 -23.193 -4.092 1.00 63.22 212 SER A O 1
ATOM 1794 N N . TRP A 1 213 ? 22.731 -21.613 -4.986 1.00 59.34 213 TRP A N 1
ATOM 1795 C CA . TRP A 1 213 ? 23.766 -20.931 -5.757 1.00 59.34 213 TRP A CA 1
ATOM 1796 C C . TRP A 1 213 ? 24.575 -19.961 -4.889 1.00 59.34 213 TRP A C 1
ATOM 1798 O O . TRP A 1 213 ? 25.786 -19.877 -5.065 1.00 59.34 213 TRP A O 1
ATOM 1808 N N . ASN A 1 214 ? 23.935 -19.251 -3.947 1.00 50.25 214 ASN A N 1
ATOM 1809 C CA . ASN A 1 214 ? 24.614 -18.369 -2.990 1.00 50.25 214 ASN A CA 1
ATOM 1810 C C . ASN A 1 214 ? 23.767 -18.099 -1.718 1.00 50.25 214 ASN A C 1
ATOM 1812 O O . ASN A 1 214 ? 22.537 -18.114 -1.762 1.00 50.25 214 ASN A O 1
ATOM 1816 N N . ASN A 1 215 ? 24.410 -17.808 -0.578 1.00 44.31 215 ASN A N 1
ATOM 1817 C CA . ASN A 1 215 ? 23.760 -17.689 0.745 1.00 44.31 215 ASN A CA 1
ATOM 1818 C C . ASN A 1 215 ? 22.951 -16.393 0.974 1.00 44.31 215 ASN A C 1
ATOM 1820 O O . ASN A 1 215 ? 22.296 -16.266 2.012 1.00 44.31 215 ASN A O 1
ATOM 1824 N N . GLN A 1 216 ? 22.972 -15.434 0.047 1.00 39.78 216 GLN A N 1
ATOM 1825 C CA . GLN A 1 216 ? 22.284 -14.146 0.185 1.00 39.78 216 GLN A CA 1
ATOM 1826 C C . GLN A 1 216 ? 21.148 -14.018 -0.837 1.00 39.78 216 GLN A C 1
ATOM 1828 O O . GLN A 1 216 ? 21.316 -14.312 -2.016 1.00 39.78 216 GLN A O 1
ATOM 1833 N N . SER A 1 217 ? 19.980 -13.568 -0.377 1.00 36.69 217 SER A N 1
ATOM 1834 C CA . SER A 1 217 ? 18.837 -13.240 -1.233 1.00 36.69 217 SER A CA 1
ATOM 1835 C C . SER A 1 217 ? 18.395 -11.807 -0.968 1.00 36.69 217 SER A C 1
ATOM 1837 O O . SER A 1 217 ? 18.058 -11.492 0.174 1.00 36.69 217 SER A O 1
ATOM 1839 N N . MET A 1 218 ? 18.345 -10.978 -2.009 1.00 41.25 218 MET A N 1
ATOM 1840 C CA . MET A 1 218 ? 17.694 -9.663 -1.990 1.00 41.25 218 MET A CA 1
ATOM 1841 C C . MET A 1 218 ? 16.573 -9.621 -3.035 1.00 41.25 218 MET A C 1
ATOM 1843 O O . MET A 1 218 ? 16.426 -10.547 -3.831 1.00 41.25 218 MET A O 1
ATOM 1847 N N . PHE A 1 219 ? 15.735 -8.590 -2.970 1.00 38.75 219 PHE A N 1
ATOM 1848 C CA . PHE A 1 219 ? 14.662 -8.327 -3.928 1.00 38.75 219 PHE A CA 1
ATOM 1849 C C . PHE A 1 219 ? 15.168 -7.333 -4.978 1.00 38.75 219 PHE A C 1
ATOM 1851 O O . PHE A 1 219 ? 15.949 -6.450 -4.637 1.00 38.75 219 PHE A O 1
ATOM 1858 N N . LEU A 1 220 ? 14.754 -7.501 -6.235 1.00 37.38 220 LEU A N 1
ATOM 1859 C CA . LEU A 1 220 ? 15.218 -6.682 -7.356 1.00 37.38 220 LEU A CA 1
ATOM 1860 C C . LEU A 1 220 ? 14.203 -5.590 -7.704 1.00 37.38 220 LEU A C 1
ATOM 1862 O O . LEU A 1 220 ? 13.006 -5.874 -7.807 1.00 37.38 220 LEU A O 1
ATOM 1866 N N . ASP A 1 221 ? 14.706 -4.384 -7.945 1.00 41.22 221 ASP A N 1
ATOM 1867 C CA . ASP A 1 221 ? 13.987 -3.292 -8.594 1.00 41.22 221 ASP A CA 1
ATOM 1868 C C . ASP A 1 221 ? 13.880 -3.496 -10.119 1.00 41.22 221 ASP A C 1
ATOM 1870 O O . ASP A 1 221 ? 14.449 -4.418 -10.701 1.00 41.22 221 ASP A O 1
ATOM 1874 N N . ASN A 1 222 ? 13.174 -2.596 -10.813 1.00 43.62 222 ASN A N 1
ATOM 1875 C CA . ASN A 1 222 ? 13.243 -2.504 -12.284 1.00 43.62 222 ASN A CA 1
ATOM 1876 C C . ASN A 1 222 ? 14.601 -1.961 -12.790 1.00 43.62 222 ASN A C 1
ATOM 1878 O O . ASN A 1 222 ? 14.780 -1.777 -13.991 1.00 43.62 222 ASN A O 1
ATOM 1882 N N . TYR A 1 223 ? 15.535 -1.695 -11.878 1.00 43.97 223 TYR A N 1
ATOM 1883 C CA . TYR A 1 223 ? 16.935 -1.395 -12.133 1.00 43.97 223 TYR A CA 1
ATOM 1884 C C . TYR A 1 223 ? 17.771 -2.484 -11.455 1.00 43.97 223 TYR A C 1
ATOM 1886 O O . TYR A 1 223 ? 17.591 -2.755 -10.267 1.00 43.97 223 TYR A O 1
ATOM 1894 N N . ILE A 1 224 ? 18.631 -3.145 -12.226 1.00 54.41 224 ILE A N 1
ATOM 1895 C CA . ILE A 1 224 ? 19.567 -4.146 -11.712 1.00 54.41 224 ILE A CA 1
ATOM 1896 C C . ILE A 1 224 ? 20.803 -3.398 -11.232 1.00 54.41 224 ILE A C 1
ATOM 1898 O O . ILE A 1 224 ? 21.463 -2.744 -12.036 1.00 54.41 224 ILE A O 1
ATOM 1902 N N . ASP A 1 225 ? 21.068 -3.482 -9.931 1.00 53.16 225 ASP A N 1
ATOM 1903 C CA . ASP A 1 225 ? 22.253 -2.895 -9.308 1.00 53.16 225 ASP A CA 1
ATOM 1904 C C . ASP A 1 225 ? 23.544 -3.574 -9.803 1.00 53.16 225 ASP A C 1
ATOM 1906 O O . ASP A 1 225 ? 23.521 -4.756 -10.156 1.00 53.16 225 ASP A O 1
ATOM 1910 N N . GLU A 1 226 ? 24.665 -2.846 -9.790 1.00 54.00 226 GLU A N 1
ATOM 1911 C CA . GLU A 1 226 ? 25.982 -3.307 -10.283 1.00 54.00 226 GLU A CA 1
ATOM 1912 C C . GLU A 1 226 ? 26.493 -4.556 -9.547 1.00 54.00 226 GLU A C 1
ATOM 1914 O O . GLU A 1 226 ? 27.279 -5.338 -10.079 1.00 54.00 226 GLU A O 1
ATOM 1919 N N . ASP A 1 227 ? 26.000 -4.782 -8.331 1.00 57.78 227 ASP A N 1
ATOM 1920 C CA . ASP A 1 227 ? 26.401 -5.890 -7.463 1.00 57.78 227 ASP A CA 1
ATOM 1921 C C . ASP A 1 227 ? 25.793 -7.251 -7.864 1.00 57.78 227 ASP A C 1
ATOM 1923 O O . ASP A 1 227 ? 26.083 -8.290 -7.247 1.00 57.78 227 ASP A O 1
ATOM 1927 N N . LEU A 1 228 ? 24.900 -7.267 -8.857 1.00 67.31 228 LEU A N 1
ATOM 1928 C CA . LEU A 1 228 ? 24.100 -8.430 -9.225 1.00 67.31 228 LEU A CA 1
ATOM 1929 C C . LEU A 1 228 ? 24.591 -9.036 -10.537 1.00 67.31 228 LEU A C 1
ATOM 1931 O O . LEU A 1 228 ? 24.440 -8.449 -11.599 1.00 67.31 228 LEU A O 1
ATOM 1935 N N . SER A 1 229 ? 25.103 -10.261 -10.461 1.00 69.38 229 SER A N 1
ATOM 1936 C CA . SER A 1 229 ? 25.525 -11.054 -11.612 1.00 69.38 229 SER A CA 1
ATOM 1937 C C . SER A 1 229 ? 24.491 -12.108 -12.011 1.00 69.38 229 SER A C 1
ATOM 1939 O O . SER A 1 229 ? 23.666 -12.552 -11.208 1.00 69.38 229 SER A O 1
ATOM 1941 N N . ASN A 1 230 ? 24.551 -12.555 -13.268 1.00 77.25 230 ASN A N 1
ATOM 1942 C CA . ASN A 1 230 ? 23.694 -13.612 -13.830 1.00 77.25 230 ASN A CA 1
ATOM 1943 C C . ASN A 1 230 ? 22.188 -13.319 -13.714 1.00 77.25 230 ASN A C 1
ATOM 1945 O O . ASN A 1 230 ? 21.404 -14.191 -13.316 1.00 77.25 230 ASN A O 1
ATOM 1949 N N . VAL A 1 231 ? 21.773 -12.091 -14.035 1.00 80.69 231 VAL A N 1
ATOM 1950 C CA . VAL A 1 231 ? 20.354 -11.741 -13.997 1.00 80.69 231 VAL A CA 1
ATOM 1951 C C . VAL A 1 231 ? 19.618 -12.345 -15.185 1.00 80.69 231 VAL A C 1
ATOM 1953 O O . VAL A 1 231 ? 19.949 -12.114 -16.343 1.00 80.69 231 VAL A O 1
ATOM 1956 N N . SER A 1 232 ? 18.580 -13.112 -14.889 1.00 84.44 232 SER A N 1
ATOM 1957 C CA . SER A 1 232 ? 17.720 -13.766 -15.869 1.00 84.44 232 SER A CA 1
ATOM 1958 C C . SER A 1 232 ? 16.258 -13.485 -15.553 1.00 84.44 232 SER A C 1
ATOM 1960 O O . SER A 1 232 ? 15.834 -13.495 -14.396 1.00 84.44 232 SER A O 1
ATOM 1962 N N . LEU A 1 233 ? 15.479 -13.220 -16.596 1.00 85.25 233 LEU A N 1
ATOM 1963 C CA . LEU A 1 233 ? 14.038 -13.022 -16.547 1.00 85.25 233 LEU A CA 1
ATOM 1964 C C . LEU A 1 233 ? 13.355 -14.272 -17.100 1.00 85.25 233 LEU A C 1
ATOM 1966 O O . LEU A 1 233 ? 13.449 -14.546 -18.293 1.00 85.25 233 LEU A O 1
ATOM 1970 N N . THR A 1 234 ? 12.618 -14.993 -16.256 1.00 86.06 234 THR A N 1
ATOM 1971 C CA . THR A 1 234 ? 11.854 -16.186 -16.650 1.00 86.06 234 THR A CA 1
ATOM 1972 C C . THR A 1 234 ? 10.350 -15.936 -16.569 1.00 86.06 234 THR A C 1
ATOM 1974 O O . THR A 1 234 ? 9.834 -15.466 -15.550 1.00 86.06 234 THR A O 1
ATOM 1977 N N . VAL A 1 235 ? 9.609 -16.316 -17.611 1.00 85.25 235 VAL A N 1
ATOM 1978 C CA . VAL A 1 235 ? 8.142 -16.212 -17.648 1.00 85.25 235 VAL A CA 1
ATOM 1979 C C . VAL A 1 235 ? 7.505 -17.485 -17.090 1.00 85.25 235 VAL A C 1
ATOM 1981 O O . VAL A 1 235 ? 7.684 -18.583 -17.613 1.00 85.25 235 VAL A O 1
ATOM 1984 N N . LEU A 1 236 ? 6.716 -17.355 -16.023 1.00 83.88 236 LEU A N 1
ATOM 1985 C CA . LEU A 1 236 ? 6.061 -18.476 -15.341 1.00 83.88 236 LEU A CA 1
ATOM 1986 C C . LEU A 1 236 ? 4.659 -18.777 -15.890 1.00 83.88 236 LEU A C 1
ATOM 1988 O O . LEU A 1 236 ? 4.272 -19.946 -15.961 1.00 83.88 236 LEU A O 1
ATOM 1992 N N . GLU A 1 237 ? 3.897 -17.743 -16.248 1.00 84.06 237 GLU A N 1
ATOM 1993 C CA . GLU A 1 237 ? 2.555 -17.838 -16.842 1.00 84.06 237 GLU A CA 1
ATOM 1994 C C . GLU A 1 237 ? 2.256 -16.562 -17.644 1.00 84.06 237 GLU A C 1
ATOM 1996 O O . GLU A 1 237 ? 2.631 -15.468 -17.225 1.00 84.06 237 GLU A O 1
ATOM 2001 N N . GLY A 1 238 ? 1.554 -16.690 -18.772 1.00 85.75 238 GLY A N 1
ATOM 2002 C CA . GLY A 1 238 ? 1.199 -15.562 -19.638 1.00 85.75 238 GLY A CA 1
ATOM 2003 C C . GLY A 1 238 ? 2.247 -15.259 -20.710 1.00 85.75 238 GLY A C 1
ATOM 2004 O O . GLY A 1 238 ? 3.062 -16.112 -21.060 1.00 85.75 238 GLY A O 1
ATOM 2005 N N . ALA A 1 239 ? 2.175 -14.052 -21.268 1.00 86.75 239 ALA A N 1
ATOM 2006 C CA . ALA A 1 239 ? 3.122 -13.554 -22.259 1.00 86.75 239 ALA A CA 1
ATOM 2007 C C . ALA A 1 239 ? 3.535 -12.122 -21.914 1.00 86.75 239 ALA A C 1
ATOM 2009 O O . ALA A 1 239 ? 2.689 -11.273 -21.601 1.00 86.75 239 ALA A O 1
ATOM 2010 N N . VAL A 1 240 ? 4.833 -11.851 -21.982 1.00 87.00 240 VAL A N 1
ATOM 2011 C CA . VAL A 1 240 ? 5.403 -10.526 -21.719 1.00 87.00 240 VAL A CA 1
ATOM 2012 C C . VAL A 1 240 ? 6.255 -10.089 -22.894 1.00 87.00 240 VAL A C 1
ATOM 2014 O O . VAL A 1 240 ? 6.797 -10.916 -23.622 1.00 87.00 240 VAL A O 1
ATOM 2017 N N . VAL A 1 241 ? 6.362 -8.785 -23.088 1.00 88.62 241 VAL A N 1
ATOM 2018 C CA . VAL A 1 241 ? 7.373 -8.203 -23.962 1.00 88.62 241 VAL A CA 1
ATOM 2019 C C . VAL A 1 241 ? 8.399 -7.526 -23.075 1.00 88.62 241 VAL 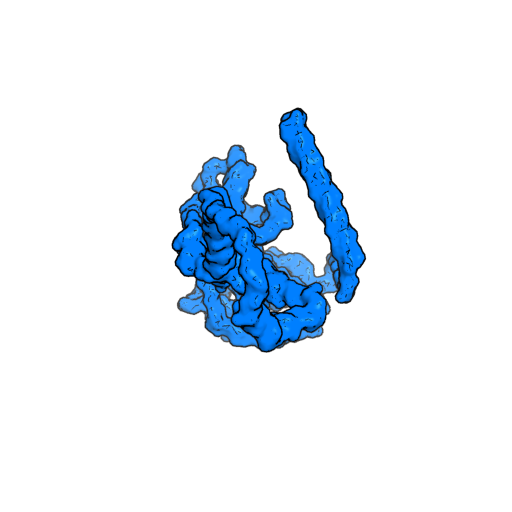A C 1
ATOM 2021 O O . VAL A 1 241 ? 8.057 -6.733 -22.196 1.00 88.62 241 VAL A O 1
ATOM 2024 N N . TYR A 1 242 ? 9.645 -7.918 -23.289 1.00 87.31 242 TYR A N 1
ATOM 2025 C CA . TYR A 1 242 ? 10.829 -7.361 -22.669 1.00 87.31 242 TYR A CA 1
ATOM 2026 C C . TYR A 1 242 ? 11.435 -6.346 -23.637 1.00 87.31 242 TYR A C 1
ATOM 2028 O O . TYR A 1 242 ? 11.836 -6.715 -24.739 1.00 87.31 242 TYR A O 1
ATOM 2036 N N . GLU A 1 243 ? 11.454 -5.075 -23.252 1.00 85.56 243 GLU A N 1
ATOM 2037 C CA . GLU A 1 243 ? 12.008 -3.979 -24.043 1.00 85.56 243 GLU A CA 1
ATOM 2038 C C . GLU A 1 243 ? 13.287 -3.457 -23.400 1.00 85.56 243 GLU A C 1
ATOM 2040 O O . GLU A 1 243 ? 13.295 -3.126 -22.213 1.00 85.56 243 GLU A O 1
ATOM 2045 N N . MET A 1 244 ? 14.341 -3.324 -24.202 1.00 80.75 244 MET A N 1
ATOM 2046 C CA . MET A 1 244 ? 15.551 -2.594 -23.824 1.00 80.75 244 MET A CA 1
ATOM 2047 C C . MET A 1 244 ? 15.654 -1.309 -24.627 1.00 80.75 244 MET A C 1
ATOM 2049 O O . MET A 1 244 ? 15.511 -1.330 -25.852 1.00 80.75 244 MET A O 1
ATOM 2053 N N . GLU A 1 245 ? 15.939 -0.204 -23.945 1.00 74.44 245 GLU A N 1
ATOM 2054 C CA . GLU A 1 245 ? 16.299 1.049 -24.602 1.00 74.44 245 GLU A CA 1
ATOM 2055 C C . GLU A 1 245 ? 17.789 1.024 -24.950 1.00 74.44 245 GLU A C 1
ATOM 2057 O O . GLU A 1 245 ? 18.652 0.902 -24.082 1.00 74.44 245 GLU A O 1
ATOM 2062 N N . ASN A 1 246 ? 18.110 1.131 -26.240 1.00 68.94 246 ASN A N 1
ATOM 2063 C CA . ASN A 1 246 ? 19.492 1.266 -26.672 1.00 68.94 246 ASN A CA 1
ATOM 2064 C C . ASN A 1 246 ? 19.873 2.752 -26.709 1.00 68.94 246 ASN A C 1
ATOM 2066 O O . ASN A 1 246 ? 19.508 3.474 -27.642 1.00 68.94 246 ASN A O 1
ATOM 2070 N N . TYR A 1 247 ? 20.642 3.196 -25.711 1.00 64.12 247 TYR A N 1
ATOM 2071 C CA . TYR A 1 247 ? 21.075 4.590 -25.562 1.00 64.12 247 TYR A CA 1
ATOM 2072 C C . TYR A 1 247 ? 21.808 5.148 -26.793 1.00 64.12 247 TYR A C 1
ATOM 2074 O O . TYR A 1 247 ? 21.738 6.346 -27.056 1.00 64.12 247 TYR A O 1
ATOM 2082 N N . LEU A 1 248 ? 22.480 4.295 -27.575 1.00 63.09 248 LEU A N 1
ATOM 2083 C CA . LEU A 1 248 ? 23.247 4.721 -28.751 1.00 63.09 248 LEU A CA 1
ATOM 2084 C C . LEU A 1 248 ? 22.373 4.974 -29.984 1.00 63.09 248 LEU A C 1
ATOM 2086 O O . LEU A 1 248 ? 22.746 5.766 -30.845 1.00 63.09 248 LEU A O 1
ATOM 2090 N N . THR A 1 249 ? 21.233 4.291 -30.096 1.00 64.69 249 THR A N 1
ATOM 2091 C CA . THR A 1 249 ? 20.369 4.360 -31.288 1.00 64.69 249 THR A CA 1
ATOM 2092 C C . THR A 1 249 ? 19.020 5.020 -31.020 1.00 64.69 249 THR A C 1
ATOM 2094 O O . THR A 1 249 ? 18.284 5.268 -31.971 1.00 64.69 249 THR A O 1
ATOM 2097 N N . MET A 1 250 ? 18.693 5.315 -29.753 1.00 61.44 250 MET A N 1
ATOM 2098 C CA . MET A 1 250 ? 17.365 5.771 -29.309 1.00 61.44 250 MET A CA 1
ATOM 2099 C C . MET A 1 250 ? 16.221 4.863 -29.801 1.00 61.44 250 MET A C 1
ATOM 2101 O O . MET A 1 250 ? 15.079 5.298 -29.936 1.00 61.44 250 MET A O 1
ATOM 2105 N N . GLN A 1 251 ? 16.524 3.595 -30.091 1.00 66.75 251 GLN A N 1
ATOM 2106 C CA . GLN A 1 251 ? 15.557 2.587 -30.510 1.00 66.75 251 GLN A CA 1
ATOM 2107 C C . GLN A 1 251 ? 15.343 1.589 -29.374 1.00 66.75 251 GLN A C 1
ATOM 2109 O O . GLN A 1 251 ? 16.301 1.149 -28.734 1.00 66.75 251 GLN A O 1
ATOM 2114 N N . SER A 1 252 ? 14.084 1.221 -29.136 1.00 71.44 252 SER A N 1
ATOM 2115 C CA . SER A 1 252 ? 13.731 0.135 -28.230 1.00 71.44 252 SER A CA 1
ATOM 2116 C C . SER A 1 252 ? 13.652 -1.183 -29.001 1.00 71.44 252 SER A C 1
ATOM 2118 O O . SER A 1 252 ? 12.958 -1.293 -30.014 1.00 71.44 252 SER A O 1
ATOM 2120 N N . VAL A 1 253 ? 14.375 -2.200 -28.531 1.00 78.50 253 VAL A N 1
ATOM 2121 C CA . VAL A 1 253 ? 14.259 -3.566 -29.060 1.00 78.50 253 VAL A CA 1
ATOM 2122 C C . VAL A 1 253 ? 13.381 -4.361 -28.103 1.00 78.50 253 VAL A C 1
ATOM 2124 O O . VAL A 1 253 ? 13.750 -4.566 -26.948 1.00 78.50 253 VAL A O 1
ATOM 2127 N N . GLY A 1 254 ? 12.210 -4.779 -28.586 1.00 83.38 254 GLY A N 1
ATOM 2128 C CA . GLY A 1 254 ? 11.245 -5.579 -27.834 1.00 83.38 254 GLY A CA 1
ATOM 2129 C C . GLY A 1 254 ? 11.302 -7.058 -28.213 1.00 83.38 254 GLY A C 1
ATOM 2130 O O . GLY A 1 254 ? 11.095 -7.410 -29.374 1.00 83.38 254 GLY A O 1
ATOM 2131 N N . VAL A 1 255 ? 11.532 -7.935 -27.236 1.00 89.12 255 VAL A N 1
ATOM 2132 C CA . VAL A 1 255 ? 11.469 -9.394 -27.388 1.00 89.12 255 VAL A CA 1
ATOM 2133 C C . VAL A 1 255 ? 10.210 -9.915 -26.707 1.00 89.12 255 VAL A C 1
ATOM 2135 O O . VAL A 1 255 ? 9.978 -9.670 -25.524 1.00 89.12 255 VAL A O 1
ATOM 2138 N N . LYS A 1 256 ? 9.383 -10.656 -27.448 1.00 91.06 256 LYS A N 1
ATOM 2139 C CA . LYS A 1 256 ? 8.202 -11.322 -26.890 1.00 91.06 256 LYS A CA 1
ATOM 2140 C C . LYS A 1 256 ? 8.600 -12.662 -26.278 1.00 91.06 256 LYS A C 1
ATOM 2142 O O . LYS A 1 256 ? 9.111 -13.522 -26.986 1.00 91.06 256 LYS A O 1
ATOM 2147 N N . LEU A 1 257 ? 8.294 -12.839 -24.999 1.00 90.94 257 LEU A N 1
ATOM 2148 C CA . LEU A 1 257 ? 8.545 -14.047 -24.221 1.00 90.94 257 LEU A CA 1
ATOM 2149 C C . LEU A 1 257 ? 7.214 -14.726 -23.871 1.00 90.94 257 LEU A C 1
ATOM 2151 O O . LEU A 1 257 ? 6.256 -14.078 -23.427 1.00 90.94 257 LEU A O 1
ATOM 2155 N N . LEU A 1 258 ? 7.149 -16.034 -24.090 1.00 92.75 258 LEU A N 1
ATOM 2156 C CA . LEU A 1 258 ? 6.025 -16.902 -23.757 1.00 92.75 258 LEU A CA 1
ATOM 2157 C C . LEU A 1 258 ? 6.304 -17.679 -22.467 1.00 92.75 258 LEU A C 1
ATOM 2159 O O . LEU A 1 258 ? 7.397 -17.651 -21.911 1.00 92.75 258 LEU A O 1
ATOM 2163 N N . GLN A 1 259 ? 5.289 -18.381 -21.969 1.00 90.00 259 GLN A N 1
ATOM 2164 C CA . GLN A 1 259 ? 5.415 -19.211 -20.777 1.00 90.00 259 GLN A CA 1
ATOM 2165 C C . GLN A 1 259 ? 6.551 -20.240 -20.913 1.00 90.00 259 GLN A C 1
ATOM 2167 O O . GLN A 1 259 ? 6.514 -21.091 -21.796 1.00 90.00 259 GLN A O 1
ATOM 2172 N N . GLY A 1 260 ? 7.491 -20.212 -19.967 1.00 86.62 260 GLY A N 1
ATOM 2173 C CA . GLY A 1 260 ? 8.664 -21.085 -19.937 1.00 86.62 260 GLY A CA 1
ATOM 2174 C C . GLY A 1 260 ? 9.916 -20.468 -20.559 1.00 86.62 260 GLY A C 1
ATOM 2175 O O . GLY A 1 260 ? 11.006 -20.968 -20.289 1.00 86.62 260 GLY A O 1
ATOM 2176 N N . ASP A 1 261 ? 9.780 -19.377 -21.314 1.00 90.12 261 ASP A N 1
ATOM 2177 C CA . ASP A 1 261 ? 10.925 -18.683 -21.894 1.00 90.12 261 ASP A CA 1
ATOM 2178 C C . ASP A 1 261 ? 11.716 -17.952 -20.802 1.00 90.12 261 ASP A C 1
ATOM 2180 O O . ASP A 1 261 ? 11.153 -17.423 -19.834 1.00 90.12 261 ASP A O 1
ATOM 2184 N N . SER A 1 262 ? 13.036 -17.918 -20.978 1.00 87.69 262 SER A N 1
ATOM 2185 C CA . SER A 1 262 ? 13.962 -17.179 -20.129 1.00 87.69 262 SER A CA 1
ATOM 2186 C C . SER A 1 262 ? 14.923 -16.380 -20.998 1.00 87.69 262 SER A C 1
ATOM 2188 O O . SER A 1 262 ? 15.404 -16.896 -22.006 1.00 87.69 262 SER A O 1
ATOM 2190 N N . ILE A 1 263 ? 15.197 -15.139 -20.609 1.00 89.12 263 ILE A N 1
ATOM 2191 C CA . ILE A 1 263 ? 16.178 -14.271 -21.265 1.00 89.12 263 ILE A CA 1
ATOM 2192 C C . ILE A 1 263 ? 17.154 -13.723 -20.231 1.00 89.12 263 ILE A C 1
ATOM 2194 O O . ILE A 1 263 ? 16.754 -13.415 -19.106 1.00 89.12 263 ILE A O 1
ATOM 2198 N N . ASP A 1 264 ? 18.418 -13.598 -20.614 1.00 86.94 264 ASP A N 1
ATOM 2199 C CA . ASP A 1 264 ? 19.419 -12.927 -19.792 1.00 86.94 264 ASP A CA 1
ATOM 2200 C C . ASP A 1 264 ? 19.230 -11.415 -19.901 1.00 86.94 264 ASP A C 1
ATOM 2202 O O . ASP A 1 264 ? 19.052 -10.867 -20.993 1.00 86.94 264 ASP A O 1
ATOM 2206 N N . VAL A 1 265 ? 19.229 -10.747 -18.752 1.00 84.00 265 VAL A N 1
ATOM 2207 C CA . VAL A 1 265 ? 19.046 -9.303 -18.655 1.00 84.00 265 VAL A CA 1
ATOM 2208 C C . VAL A 1 265 ? 20.421 -8.681 -18.422 1.00 84.00 265 VAL A C 1
ATOM 2210 O O . VAL A 1 265 ? 21.044 -8.988 -17.405 1.00 84.00 265 VAL A O 1
ATOM 2213 N N . PRO A 1 266 ? 20.922 -7.840 -19.344 1.00 79.88 266 PRO A N 1
ATOM 2214 C CA . PRO A 1 266 ? 22.223 -7.213 -19.177 1.00 79.88 266 PRO A CA 1
ATOM 2215 C C . PRO A 1 266 ? 22.229 -6.274 -17.967 1.00 79.88 266 PRO A C 1
ATOM 2217 O O . PRO A 1 266 ? 21.283 -5.520 -17.735 1.00 79.88 266 PRO A O 1
ATOM 2220 N N . GLU A 1 267 ? 23.328 -6.318 -17.220 1.00 73.56 267 GLU A N 1
ATOM 2221 C CA . GLU A 1 267 ? 23.603 -5.444 -16.077 1.00 73.56 267 GLU A CA 1
ATOM 2222 C C . GLU A 1 267 ? 23.646 -3.971 -16.525 1.00 73.56 267 GLU A C 1
ATOM 2224 O O . GLU A 1 267 ? 23.983 -3.676 -17.677 1.00 73.56 267 GLU A O 1
ATOM 2229 N N . ASN A 1 268 ? 23.300 -3.033 -15.636 1.00 68.25 268 ASN A N 1
ATOM 2230 C CA . ASN A 1 268 ? 23.348 -1.582 -15.883 1.00 68.25 268 ASN A CA 1
ATOM 2231 C C . ASN A 1 268 ? 22.487 -1.042 -17.036 1.00 68.25 268 ASN A C 1
ATOM 2233 O O . ASN A 1 268 ? 22.691 0.087 -17.488 1.00 68.25 268 ASN A O 1
ATOM 2237 N N . HIS A 1 269 ? 21.507 -1.806 -17.517 1.00 69.81 269 HIS A N 1
ATOM 2238 C CA . HIS A 1 269 ? 20.573 -1.340 -18.540 1.00 69.81 269 HIS A CA 1
ATOM 2239 C C . HIS A 1 269 ? 19.167 -1.216 -17.965 1.00 69.81 269 HIS A C 1
ATOM 2241 O O . HIS A 1 269 ? 18.687 -2.091 -17.248 1.00 69.81 269 HIS A O 1
ATOM 2247 N N . GLN A 1 270 ? 18.481 -0.125 -18.306 1.00 69.19 270 GLN A N 1
ATOM 2248 C CA . GLN A 1 270 ? 17.061 0.002 -18.008 1.00 69.19 270 GLN A CA 1
ATOM 2249 C C . GLN A 1 270 ? 16.253 -0.831 -18.999 1.00 69.19 270 GLN A C 1
ATOM 2251 O O . GLN A 1 270 ? 16.392 -0.704 -20.219 1.00 69.19 270 GLN A O 1
ATOM 2256 N N . HIS A 1 271 ? 15.358 -1.653 -18.466 1.00 80.00 271 HIS A N 1
ATOM 2257 C CA . HIS A 1 271 ? 14.429 -2.445 -19.256 1.00 80.00 271 HIS A CA 1
ATOM 2258 C C . HIS A 1 271 ? 12.993 -2.229 -18.799 1.00 80.00 271 HIS A C 1
ATOM 2260 O O . HIS A 1 271 ? 12.705 -1.858 -17.660 1.00 80.00 271 HIS A O 1
ATOM 2266 N N . ARG A 1 272 ? 12.060 -2.480 -19.713 1.00 81.00 272 ARG A N 1
ATOM 2267 C CA . ARG A 1 272 ? 10.626 -2.442 -19.434 1.00 81.00 272 ARG A CA 1
ATOM 2268 C C . ARG A 1 272 ? 10.021 -3.794 -19.738 1.00 81.00 272 ARG A C 1
ATOM 2270 O O . ARG A 1 272 ? 10.263 -4.380 -20.787 1.00 81.00 272 ARG A O 1
ATOM 2277 N N . VAL A 1 273 ? 9.196 -4.274 -18.817 1.00 82.81 273 VAL A N 1
ATOM 2278 C CA . VAL A 1 273 ? 8.417 -5.496 -19.010 1.00 82.81 273 VAL A CA 1
ATOM 2279 C C . VAL A 1 273 ? 6.949 -5.128 -18.985 1.00 82.81 273 VAL A C 1
ATOM 2281 O O . VAL A 1 273 ? 6.445 -4.615 -17.984 1.00 82.81 273 VAL A O 1
ATOM 2284 N N . HIS A 1 274 ? 6.252 -5.402 -20.081 1.00 81.69 274 HIS A N 1
ATOM 2285 C CA . HIS A 1 274 ? 4.814 -5.193 -20.164 1.00 81.69 274 HIS A CA 1
ATOM 2286 C C . HIS A 1 274 ? 4.096 -6.472 -20.600 1.00 81.69 274 HIS A C 1
ATOM 2288 O O . HIS A 1 274 ? 4.610 -7.300 -21.352 1.00 81.69 274 HIS A O 1
ATOM 2294 N N . THR A 1 275 ? 2.898 -6.673 -20.057 1.00 83.06 275 THR A N 1
ATOM 2295 C CA . THR A 1 275 ? 2.081 -7.861 -20.328 1.00 83.06 275 THR A CA 1
ATOM 2296 C C . THR A 1 275 ? 1.340 -7.691 -21.650 1.00 83.06 275 THR A C 1
ATOM 2298 O O . THR A 1 275 ? 0.700 -6.666 -21.860 1.00 83.06 275 THR A O 1
ATOM 2301 N N . VAL A 1 276 ? 1.393 -8.708 -22.517 1.00 85.69 276 VAL A N 1
ATOM 2302 C CA . VAL A 1 276 ? 0.680 -8.727 -23.814 1.00 85.69 276 VAL A CA 1
ATOM 2303 C C . VAL A 1 276 ? -0.430 -9.787 -23.844 1.00 85.69 276 VAL A C 1
ATOM 2305 O O . VAL A 1 276 ? -1.261 -9.812 -24.750 1.00 85.69 276 VAL A O 1
ATOM 2308 N N . SER A 1 277 ? -0.485 -10.675 -22.849 1.00 81.38 277 SER A N 1
ATOM 2309 C CA . SER A 1 277 ? -1.569 -11.652 -22.721 1.00 81.38 277 SER A CA 1
ATOM 2310 C C . SER A 1 277 ? -2.883 -11.025 -22.229 1.00 81.38 277 SER A C 1
ATOM 2312 O O . SER A 1 277 ? -2.862 -10.028 -21.510 1.00 81.38 277 SER A O 1
ATOM 2314 N N . PRO A 1 278 ? -4.040 -11.647 -22.541 1.00 80.00 278 PRO A N 1
ATOM 2315 C CA . PRO A 1 278 ? -5.346 -11.198 -22.043 1.00 80.00 278 PRO A CA 1
ATOM 2316 C C . PRO A 1 278 ? -5.509 -11.385 -20.526 1.00 80.00 278 PRO A C 1
ATOM 2318 O O . PRO A 1 278 ? -6.377 -10.776 -19.908 1.00 80.00 278 PRO A O 1
ATOM 2321 N N . THR A 1 279 ? -4.694 -12.249 -19.920 1.00 78.94 279 THR A N 1
ATOM 2322 C CA . THR A 1 279 ? -4.610 -12.450 -18.471 1.00 78.94 279 THR A CA 1
ATOM 2323 C C . THR A 1 279 ? -3.321 -11.839 -17.923 1.00 78.94 279 THR A C 1
ATOM 2325 O O . THR A 1 279 ? -2.344 -11.767 -18.674 1.00 78.94 279 THR A O 1
ATOM 2328 N N . PRO A 1 280 ? -3.266 -11.477 -16.626 1.00 82.56 280 PRO A N 1
ATOM 2329 C CA . PRO A 1 280 ? -2.023 -11.048 -15.990 1.00 82.56 280 PRO A CA 1
ATOM 2330 C C . PRO A 1 280 ? -0.899 -12.069 -16.202 1.00 82.56 280 PRO A C 1
ATOM 2332 O O . PRO A 1 280 ? -1.125 -13.279 -16.071 1.00 82.56 280 PRO A O 1
ATOM 2335 N N . SER A 1 281 ? 0.295 -11.580 -16.533 1.00 81.62 281 SER A N 1
ATOM 2336 C CA . SER A 1 281 ? 1.493 -12.410 -16.664 1.00 81.62 281 SER A CA 1
ATOM 2337 C C . SER A 1 281 ? 2.252 -12.478 -15.347 1.00 81.62 281 SER A C 1
ATOM 2339 O O . SER A 1 281 ? 2.375 -11.485 -14.631 1.00 81.62 281 SER A O 1
ATOM 2341 N N . CYS A 1 282 ? 2.805 -13.649 -15.058 1.00 82.69 282 CYS A N 1
ATOM 2342 C CA . CYS A 1 282 ? 3.722 -13.868 -13.953 1.00 82.69 282 CYS A CA 1
ATOM 2343 C C . CYS A 1 282 ? 5.107 -14.134 -14.524 1.00 82.69 282 CYS A C 1
ATOM 2345 O O . CYS A 1 282 ? 5.302 -15.088 -15.276 1.00 82.69 282 CYS A O 1
ATOM 2347 N N . TYR A 1 283 ? 6.070 -13.319 -14.129 1.00 84.12 283 TYR A N 1
ATOM 2348 C CA . TYR A 1 283 ? 7.476 -13.484 -14.462 1.00 84.12 283 TYR A CA 1
ATOM 2349 C C . TYR A 1 283 ? 8.313 -13.324 -13.197 1.00 84.12 283 TYR A C 1
ATOM 2351 O O . TYR A 1 283 ? 7.823 -12.863 -12.166 1.00 84.12 283 TYR A O 1
ATOM 2359 N N . MET A 1 284 ? 9.558 -13.762 -13.254 1.00 81.94 284 MET A N 1
ATOM 2360 C CA . MET A 1 284 ? 10.454 -13.767 -12.112 1.00 81.94 284 MET A CA 1
ATOM 2361 C C . MET A 1 284 ? 11.859 -13.419 -12.574 1.00 81.94 284 MET A C 1
ATOM 2363 O O . MET A 1 284 ? 12.302 -13.915 -13.608 1.00 81.94 284 MET A O 1
ATOM 2367 N N . TYR A 1 285 ? 12.540 -12.607 -11.774 1.00 80.88 285 TYR A N 1
ATOM 2368 C CA . TYR A 1 285 ? 13.970 -12.389 -11.909 1.00 80.88 285 TYR A CA 1
ATOM 2369 C C . TYR A 1 285 ? 14.730 -13.360 -11.013 1.00 80.88 285 TYR A C 1
ATOM 2371 O O . TYR A 1 285 ? 14.377 -13.548 -9.846 1.00 80.88 285 TYR A O 1
ATOM 2379 N N . THR A 1 286 ? 15.778 -13.958 -11.558 1.00 77.69 286 THR A N 1
ATOM 2380 C CA . THR A 1 286 ? 16.768 -14.736 -10.817 1.00 77.69 286 THR A CA 1
ATOM 2381 C C . THR A 1 286 ? 18.132 -14.128 -11.036 1.00 77.69 286 THR A C 1
ATOM 2383 O O . THR A 1 286 ? 18.463 -13.765 -12.155 1.00 77.69 286 THR A O 1
ATOM 2386 N N . PHE A 1 287 ? 18.902 -13.989 -9.965 1.00 77.88 287 PHE A N 1
ATOM 2387 C CA . PHE A 1 287 ? 20.217 -13.363 -9.993 1.00 77.88 287 PHE A CA 1
ATOM 2388 C C . PHE A 1 287 ? 21.083 -13.914 -8.861 1.00 77.88 287 PHE A C 1
ATOM 2390 O O . PHE A 1 287 ? 20.567 -14.424 -7.861 1.00 77.88 287 PHE A O 1
ATOM 2397 N N . SER A 1 288 ? 22.397 -13.811 -9.020 1.00 70.38 288 SER A N 1
ATOM 2398 C CA . SER A 1 288 ? 23.399 -14.112 -8.002 1.00 70.38 288 SER A CA 1
ATOM 2399 C C . SER A 1 288 ? 24.093 -12.824 -7.582 1.00 70.38 288 SER A C 1
ATOM 2401 O O . SER A 1 288 ? 24.499 -12.044 -8.429 1.00 70.38 288 SER A O 1
ATOM 2403 N N . LYS A 1 289 ? 24.271 -12.587 -6.283 1.00 64.56 289 LYS A N 1
ATOM 2404 C CA . LYS A 1 289 ? 25.133 -11.485 -5.846 1.00 64.56 289 LYS A CA 1
ATOM 2405 C C . LYS A 1 289 ? 26.598 -11.880 -6.047 1.00 64.56 289 LYS A C 1
ATOM 2407 O O . LYS A 1 289 ? 26.980 -12.984 -5.637 1.00 64.56 289 LYS A O 1
ATOM 2412 N N . SER A 1 290 ? 27.392 -11.007 -6.663 1.00 59.69 290 SER A N 1
ATOM 2413 C CA . SER A 1 290 ? 28.847 -11.177 -6.730 1.00 59.69 290 SER A CA 1
ATOM 2414 C C . SER A 1 290 ? 29.447 -10.995 -5.326 1.00 59.69 290 SER A C 1
ATOM 2416 O O . SER A 1 290 ? 29.011 -10.106 -4.597 1.00 59.69 290 SER A O 1
ATOM 2418 N N . PRO A 1 291 ? 30.403 -11.838 -4.893 1.00 55.31 291 PRO A N 1
ATOM 2419 C CA . PRO A 1 291 ? 30.894 -11.829 -3.512 1.00 55.31 291 PRO A CA 1
ATOM 2420 C C . PRO A 1 291 ? 31.748 -10.607 -3.137 1.00 55.31 291 PRO A C 1
ATOM 2422 O O . PRO A 1 291 ? 32.083 -10.469 -1.966 1.00 55.31 291 PRO A O 1
ATOM 2425 N N . ASP A 1 292 ? 32.067 -9.715 -4.075 1.00 48.19 292 ASP A N 1
ATOM 2426 C CA . ASP A 1 292 ? 32.961 -8.587 -3.835 1.00 48.19 292 ASP A CA 1
ATOM 2427 C C . ASP A 1 292 ? 32.331 -7.279 -4.305 1.00 48.19 292 ASP A C 1
ATOM 2429 O O . ASP A 1 292 ? 32.211 -7.054 -5.503 1.00 48.19 292 ASP A O 1
ATOM 2433 N N . LEU A 1 293 ? 31.960 -6.441 -3.335 1.00 42.06 293 LEU A N 1
ATOM 2434 C CA . LEU A 1 293 ? 32.193 -4.994 -3.274 1.00 42.06 293 LEU A CA 1
ATOM 2435 C C . LEU A 1 293 ? 31.752 -4.546 -1.870 1.00 42.06 293 LEU A C 1
ATOM 2437 O O . LEU A 1 293 ? 30.569 -4.445 -1.573 1.00 42.06 293 LEU A O 1
ATOM 2441 N N . ASN A 1 294 ? 32.739 -4.386 -0.981 1.00 40.62 294 ASN A N 1
ATOM 2442 C CA . ASN A 1 294 ? 32.651 -3.786 0.354 1.00 40.62 294 ASN A CA 1
ATOM 2443 C C . ASN A 1 294 ? 31.349 -4.057 1.128 1.00 40.62 294 ASN A C 1
ATOM 2445 O O . ASN A 1 294 ? 30.442 -3.228 1.168 1.00 40.62 294 ASN A O 1
ATOM 2449 N N . GLU A 1 295 ? 31.312 -5.184 1.848 1.00 40.94 295 GLU A N 1
ATOM 2450 C CA . GLU A 1 295 ? 30.418 -5.353 2.996 1.00 40.94 295 GLU A CA 1
ATOM 2451 C C . GLU A 1 295 ? 30.757 -4.308 4.080 1.00 40.94 295 GLU A C 1
ATOM 2453 O O . GLU A 1 295 ? 31.367 -4.610 5.106 1.00 40.94 295 GLU A O 1
ATOM 2458 N N . GLU A 1 296 ? 30.327 -3.060 3.897 1.00 36.28 296 GLU A N 1
ATOM 2459 C CA . GLU A 1 296 ? 30.074 -2.178 5.029 1.00 36.28 296 GLU A CA 1
ATOM 2460 C C . GLU A 1 296 ? 28.793 -2.669 5.717 1.00 36.28 296 GLU A C 1
ATOM 2462 O O . GLU A 1 296 ? 27.677 -2.238 5.459 1.00 36.28 296 GLU A O 1
ATOM 2467 N N . ASN A 1 297 ? 28.993 -3.646 6.603 1.00 34.84 297 ASN A N 1
ATOM 2468 C CA . ASN A 1 297 ? 28.134 -3.972 7.738 1.00 34.84 297 ASN A CA 1
ATOM 2469 C C . ASN A 1 297 ? 26.630 -4.135 7.446 1.00 34.84 297 ASN A C 1
ATOM 2471 O O . ASN A 1 297 ? 25.796 -3.480 8.078 1.00 34.84 297 ASN A O 1
ATOM 2475 N N . VAL A 1 298 ? 26.246 -5.136 6.647 1.00 36.47 298 VAL A N 1
ATOM 2476 C CA . VAL A 1 298 ? 24.928 -5.761 6.857 1.00 36.47 298 VAL A CA 1
ATOM 2477 C C . VAL A 1 298 ? 25.009 -6.538 8.174 1.00 36.47 298 VAL A C 1
ATOM 2479 O O . VAL A 1 29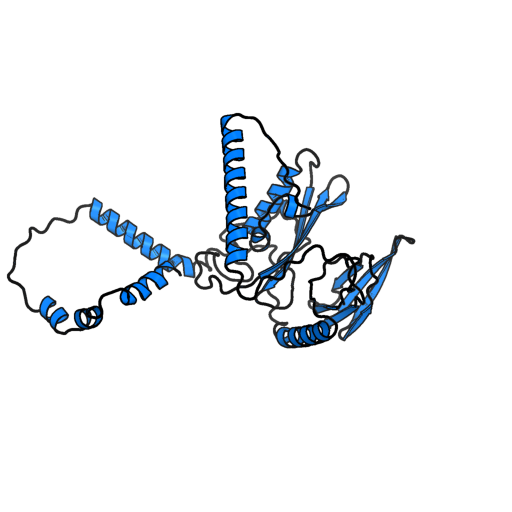8 ? 25.397 -7.705 8.210 1.00 36.47 298 VAL A O 1
ATOM 2482 N N . LYS A 1 299 ? 24.706 -5.868 9.294 1.00 35.19 299 LYS A N 1
ATOM 2483 C CA . LYS A 1 299 ? 24.624 -6.499 10.619 1.00 35.19 299 LYS A CA 1
ATOM 2484 C C . LYS A 1 299 ? 23.613 -7.643 10.557 1.00 35.19 299 LYS A C 1
ATOM 2486 O O . LYS A 1 299 ? 22.404 -7.416 10.555 1.00 35.19 299 LYS A O 1
ATOM 2491 N N . MET A 1 300 ? 24.104 -8.880 10.536 1.00 35.12 300 MET A N 1
ATOM 2492 C CA . MET A 1 300 ? 23.267 -10.037 10.827 1.00 35.12 300 MET A CA 1
ATOM 2493 C C . MET A 1 300 ? 22.750 -9.888 12.258 1.00 35.12 300 MET A C 1
ATOM 2495 O O . MET A 1 300 ? 23.537 -9.852 13.204 1.00 35.12 300 MET A O 1
ATOM 2499 N N . TYR A 1 301 ? 21.432 -9.792 12.416 1.00 40.09 301 TYR A N 1
ATOM 2500 C CA . TYR A 1 301 ? 20.809 -9.882 13.731 1.00 40.09 301 TYR A CA 1
ATOM 2501 C C . TYR A 1 301 ? 21.133 -11.247 14.337 1.00 40.09 301 TYR A C 1
ATOM 2503 O O . TYR A 1 301 ? 20.983 -12.285 13.682 1.00 40.09 301 TYR A O 1
ATOM 2511 N N . SER A 1 302 ? 21.589 -11.247 15.588 1.00 45.38 302 SER A N 1
ATOM 2512 C CA . SER A 1 302 ? 21.816 -12.481 16.330 1.00 45.38 302 SER A CA 1
ATOM 2513 C C . SER A 1 302 ? 20.505 -13.274 16.450 1.00 45.38 302 SER A C 1
ATOM 2515 O O . SER A 1 302 ? 19.410 -12.711 16.402 1.00 45.38 302 SER A O 1
ATOM 2517 N N . ALA A 1 303 ? 20.582 -14.600 16.615 1.00 52.25 303 ALA A N 1
ATOM 2518 C CA . ALA A 1 303 ? 19.398 -15.471 16.672 1.00 52.25 303 ALA A CA 1
ATOM 2519 C C . ALA A 1 303 ? 18.386 -15.093 17.785 1.00 52.25 303 ALA A C 1
ATOM 2521 O O . ALA A 1 303 ? 17.242 -15.547 17.752 1.00 52.25 303 ALA A O 1
ATOM 2522 N N . LEU A 1 304 ? 18.795 -14.258 18.752 1.00 46.47 304 LEU A N 1
ATOM 2523 C CA . LEU A 1 304 ? 17.958 -13.635 19.780 1.00 46.47 304 LEU A CA 1
ATOM 2524 C C . LEU A 1 304 ? 18.447 -12.191 20.046 1.00 46.47 304 LEU A C 1
ATOM 2526 O O . LEU A 1 304 ? 19.223 -11.975 20.981 1.00 46.47 304 LEU A O 1
ATOM 2530 N N . PRO A 1 305 ? 17.977 -11.181 19.290 1.00 58.44 305 PRO A N 1
ATOM 2531 C CA . PRO A 1 305 ? 18.569 -9.844 19.266 1.00 58.44 305 PRO A CA 1
ATOM 2532 C C . PRO A 1 305 ? 18.027 -8.942 20.383 1.00 58.44 305 PRO A C 1
ATOM 2534 O O . PRO A 1 305 ? 17.693 -7.787 20.160 1.00 58.44 305 PRO A O 1
ATOM 2537 N N . ILE A 1 306 ? 17.892 -9.450 21.610 1.00 65.69 306 ILE A N 1
ATOM 2538 C CA . ILE A 1 306 ? 17.229 -8.709 22.700 1.00 65.69 306 ILE A CA 1
ATOM 2539 C C . ILE A 1 306 ? 17.997 -7.424 23.041 1.00 65.69 306 ILE A C 1
ATOM 2541 O O . ILE A 1 306 ? 17.396 -6.367 23.224 1.00 65.69 306 ILE A O 1
ATOM 2545 N N . PHE A 1 307 ? 19.327 -7.508 23.118 1.00 67.56 307 PHE A N 1
ATOM 2546 C CA . PHE A 1 307 ? 20.177 -6.357 23.423 1.00 67.56 307 PHE A CA 1
ATOM 2547 C C . PHE A 1 307 ? 20.337 -5.422 22.224 1.00 67.56 307 PHE A C 1
ATOM 2549 O O . PHE A 1 307 ? 20.295 -4.208 22.395 1.00 67.56 307 PHE A O 1
ATOM 2556 N N . GLU A 1 308 ? 20.462 -5.972 21.019 1.00 67.62 308 GLU A N 1
ATOM 2557 C CA . GLU A 1 308 ? 20.555 -5.204 19.773 1.00 67.62 308 GLU A CA 1
ATOM 2558 C C . GLU A 1 308 ? 19.278 -4.378 19.550 1.00 67.62 308 GLU A C 1
ATOM 2560 O O . GLU A 1 308 ? 19.359 -3.161 19.381 1.00 67.62 308 GLU A O 1
ATOM 2565 N N . ASP A 1 309 ? 18.100 -4.994 19.691 1.00 66.31 309 ASP A N 1
ATOM 2566 C CA . ASP A 1 309 ? 16.808 -4.301 19.646 1.00 66.31 309 ASP A CA 1
ATOM 2567 C C . ASP A 1 309 ? 16.678 -3.255 20.752 1.00 66.31 309 ASP A C 1
ATOM 2569 O O . ASP A 1 309 ? 16.105 -2.188 20.530 1.00 66.31 309 ASP A O 1
ATOM 2573 N N . PHE A 1 310 ? 17.173 -3.546 21.958 1.00 74.19 310 PHE A N 1
ATOM 2574 C CA . PHE A 1 310 ? 17.116 -2.595 23.064 1.00 74.19 310 PHE A CA 1
ATOM 2575 C C . PHE A 1 310 ? 17.929 -1.333 22.758 1.00 74.19 310 PHE A C 1
ATOM 2577 O O . PHE A 1 310 ? 17.415 -0.229 22.934 1.00 74.19 310 PHE A O 1
ATOM 2584 N N . PHE A 1 311 ? 19.157 -1.478 22.254 1.00 73.38 311 PHE A N 1
ATOM 2585 C CA . PHE A 1 311 ? 20.003 -0.338 21.902 1.00 73.38 311 PHE A CA 1
ATOM 2586 C C . PHE A 1 311 ? 19.457 0.447 20.709 1.00 73.38 311 PHE A C 1
ATOM 2588 O O . PHE A 1 311 ? 19.393 1.671 20.789 1.00 73.38 311 PHE A O 1
ATOM 2595 N N . VAL A 1 312 ? 18.959 -0.230 19.670 1.00 69.12 312 VAL A N 1
ATOM 2596 C CA . VAL A 1 312 ? 18.301 0.430 18.528 1.00 69.12 312 VAL A CA 1
ATOM 2597 C C . VAL A 1 312 ? 17.067 1.214 18.985 1.00 69.12 312 VAL A C 1
ATOM 2599 O O . VAL A 1 312 ? 16.857 2.357 18.579 1.00 69.12 312 VAL A O 1
ATOM 2602 N N . ARG A 1 313 ? 16.251 0.649 19.885 1.00 71.06 313 ARG A N 1
ATOM 2603 C CA . ARG A 1 313 ? 15.090 1.354 20.456 1.00 71.06 313 ARG A CA 1
ATOM 2604 C C . ARG A 1 313 ? 15.498 2.534 21.331 1.00 71.06 313 ARG A C 1
ATOM 2606 O O . ARG A 1 313 ? 14.798 3.545 21.334 1.00 71.06 313 ARG A O 1
ATOM 2613 N N . LEU A 1 314 ? 16.601 2.421 22.065 1.00 80.62 314 LEU A N 1
ATOM 2614 C CA . LEU A 1 314 ? 17.127 3.498 22.899 1.00 80.62 314 LEU A CA 1
ATOM 2615 C C . LEU A 1 314 ? 17.654 4.652 22.036 1.00 80.62 314 LEU A C 1
ATOM 2617 O O . LEU A 1 314 ? 17.333 5.807 22.300 1.00 80.62 314 LEU A O 1
ATOM 2621 N N . GLU A 1 315 ? 18.373 4.347 20.961 1.00 78.88 315 GLU A N 1
ATOM 2622 C CA . GLU A 1 315 ? 18.843 5.325 19.977 1.00 78.88 315 GLU A CA 1
ATOM 2623 C C . GLU A 1 315 ? 17.677 6.016 19.251 1.00 78.88 315 GLU A C 1
ATOM 2625 O O . GLU A 1 315 ? 17.642 7.247 19.132 1.00 78.88 315 GLU A O 1
ATOM 2630 N N . ALA A 1 316 ? 16.651 5.251 18.870 1.00 67.44 316 ALA A N 1
ATOM 2631 C CA . ALA A 1 316 ? 15.413 5.798 18.324 1.00 67.44 316 ALA A CA 1
ATOM 2632 C C . ALA A 1 316 ? 14.688 6.711 19.332 1.00 67.44 316 ALA A C 1
ATOM 2634 O O . ALA A 1 316 ? 14.194 7.772 18.950 1.00 67.44 316 ALA A O 1
ATOM 2635 N N . MET A 1 317 ? 14.655 6.355 20.625 1.00 80.44 317 MET A N 1
ATOM 2636 C CA . MET A 1 317 ? 14.093 7.211 21.679 1.00 80.44 317 MET A CA 1
ATOM 2637 C C . MET A 1 317 ? 14.886 8.509 21.849 1.00 80.44 317 MET A C 1
ATOM 2639 O O . MET A 1 317 ? 14.285 9.578 21.934 1.00 80.44 317 MET A O 1
ATOM 2643 N N . VAL A 1 318 ? 16.219 8.449 21.867 1.00 83.00 318 VAL A N 1
ATOM 2644 C CA . VAL A 1 318 ? 17.073 9.645 21.960 1.00 83.00 318 VAL A CA 1
ATOM 2645 C C . VAL A 1 318 ? 16.828 10.571 20.768 1.00 83.00 318 VAL A C 1
ATOM 2647 O O . VAL A 1 318 ? 16.615 11.772 20.952 1.00 83.00 318 VAL A O 1
ATOM 2650 N N . THR A 1 319 ? 16.760 10.008 19.561 1.00 73.19 319 THR A N 1
ATOM 2651 C CA . THR A 1 319 ? 16.436 10.748 18.334 1.00 73.19 319 THR A CA 1
ATOM 2652 C C . THR A 1 319 ? 15.043 11.379 18.412 1.00 73.19 319 THR A C 1
ATOM 2654 O O . THR A 1 319 ? 14.880 12.560 18.107 1.00 73.19 319 THR A O 1
ATOM 2657 N N . MET A 1 320 ? 14.043 10.642 18.907 1.00 79.00 320 MET A N 1
ATOM 2658 C CA . MET A 1 320 ? 12.685 11.147 19.130 1.00 79.00 320 MET A CA 1
ATOM 2659 C C . MET A 1 320 ? 12.670 12.342 20.094 1.00 79.00 320 MET A C 1
ATOM 2661 O O . MET A 1 320 ? 12.054 13.363 19.789 1.00 79.00 320 MET A O 1
ATOM 2665 N N . PHE A 1 321 ? 13.370 12.260 21.230 1.00 83.25 321 PHE A N 1
ATOM 2666 C CA . PHE A 1 321 ? 13.474 13.379 22.172 1.00 83.25 321 PHE A CA 1
ATOM 2667 C C . PHE A 1 321 ? 14.209 14.579 21.569 1.00 83.25 321 PHE A C 1
ATOM 2669 O O . PHE A 1 321 ? 13.809 15.717 21.817 1.00 83.25 321 PHE A O 1
ATOM 2676 N N . GLY A 1 322 ? 15.231 14.346 20.740 1.00 81.25 322 GLY A N 1
ATOM 2677 C CA . GLY A 1 322 ? 15.900 15.394 19.969 1.00 81.25 322 GLY A CA 1
ATOM 2678 C C . GLY A 1 322 ? 14.946 16.113 19.012 1.00 81.25 322 GLY A C 1
ATOM 2679 O O . GLY A 1 322 ? 14.896 17.342 19.001 1.00 81.25 322 GLY A O 1
ATOM 2680 N N . LEU A 1 323 ? 14.125 15.366 18.271 1.00 69.06 323 LEU A N 1
ATOM 2681 C CA . LEU A 1 323 ? 13.122 15.920 17.356 1.00 69.06 323 LEU A CA 1
ATOM 2682 C C . LEU A 1 323 ? 12.013 16.678 18.096 1.00 69.06 323 LEU A C 1
ATOM 2684 O O . LEU A 1 323 ? 11.652 17.777 17.683 1.00 69.06 323 LEU A O 1
ATOM 2688 N N . ILE A 1 324 ? 11.515 16.149 19.218 1.00 75.00 324 ILE A N 1
ATOM 2689 C CA . ILE A 1 324 ? 10.515 16.827 20.060 1.00 75.00 324 ILE A CA 1
ATOM 2690 C C . ILE A 1 324 ? 11.093 18.117 20.642 1.00 75.00 324 ILE A C 1
ATOM 2692 O O . ILE A 1 324 ? 10.431 19.155 20.620 1.00 75.00 324 ILE A O 1
ATOM 2696 N N . LYS A 1 325 ? 12.337 18.083 21.132 1.00 76.50 325 LYS A N 1
ATOM 2697 C CA . LYS A 1 325 ? 13.043 19.276 21.604 1.00 76.50 325 LYS A CA 1
ATOM 2698 C C . LYS A 1 325 ? 13.167 20.304 20.482 1.00 76.50 325 LYS A C 1
ATOM 2700 O O . LYS A 1 325 ? 12.826 21.456 20.698 1.00 76.50 325 LYS A O 1
ATOM 2705 N N . ASN A 1 326 ? 13.595 19.903 19.288 1.00 65.25 326 ASN A N 1
ATOM 2706 C CA . ASN A 1 326 ? 13.757 20.820 18.159 1.00 65.25 326 ASN A CA 1
ATOM 2707 C C . ASN A 1 326 ? 12.417 21.411 17.698 1.00 65.25 326 ASN A C 1
ATOM 2709 O O . ASN A 1 326 ? 12.342 22.614 17.472 1.00 65.25 326 ASN A O 1
ATOM 2713 N N . ALA A 1 327 ? 11.352 20.606 17.643 1.00 62.84 327 ALA A N 1
ATOM 2714 C CA . ALA A 1 327 ? 10.005 21.058 17.293 1.00 62.84 327 ALA A CA 1
ATOM 2715 C C . ALA A 1 327 ? 9.401 21.997 18.354 1.00 62.84 327 ALA A C 1
ATOM 2717 O O . ALA A 1 327 ? 8.752 22.990 18.030 1.00 62.84 327 ALA A O 1
ATOM 2718 N N . THR A 1 328 ? 9.629 21.722 19.640 1.00 65.75 328 THR A N 1
ATOM 2719 C CA . THR A 1 328 ? 9.198 22.618 20.727 1.00 65.75 328 THR A CA 1
ATOM 2720 C C . THR A 1 328 ? 10.006 23.911 20.740 1.00 65.75 328 THR A C 1
ATOM 2722 O O . THR A 1 328 ? 9.431 24.980 20.926 1.00 65.75 328 THR A O 1
ATOM 2725 N N . PHE A 1 329 ? 11.309 23.850 20.460 1.00 63.25 329 PHE A N 1
ATOM 2726 C CA . PHE A 1 329 ? 12.152 25.037 20.325 1.00 63.25 329 PHE A CA 1
ATOM 2727 C C . PHE A 1 329 ? 11.759 25.882 19.106 1.00 63.25 329 PHE A C 1
ATOM 2729 O O . PHE A 1 329 ? 11.693 27.104 19.213 1.00 63.25 329 PHE A O 1
ATOM 2736 N N . SER A 1 330 ? 11.431 25.255 17.971 1.00 55.44 330 SER A N 1
ATOM 2737 C CA . SER A 1 330 ? 10.961 25.971 16.780 1.00 55.44 330 SER A CA 1
ATOM 2738 C C . SER A 1 330 ? 9.599 26.629 17.005 1.00 55.44 330 SER A C 1
ATOM 2740 O O . SER A 1 330 ? 9.381 27.743 16.542 1.00 55.44 330 SER A O 1
ATOM 2742 N N . LEU A 1 331 ? 8.703 25.976 17.756 1.00 62.09 331 LEU A N 1
ATOM 2743 C CA . LEU A 1 331 ? 7.400 26.535 18.133 1.00 62.09 331 LEU A CA 1
ATOM 2744 C C . LEU A 1 331 ? 7.517 27.705 19.120 1.00 62.09 331 LEU A C 1
ATOM 2746 O O . LEU A 1 331 ? 6.728 28.641 19.042 1.00 62.09 331 LEU A O 1
ATOM 2750 N N . LEU A 1 332 ? 8.481 27.658 20.044 1.00 57.72 332 LEU A N 1
ATOM 2751 C CA . LEU A 1 332 ? 8.657 28.687 21.073 1.00 57.72 332 LEU A CA 1
ATOM 2752 C C . LEU A 1 332 ? 9.467 29.899 20.597 1.00 57.72 332 LEU A C 1
ATOM 2754 O O . LEU A 1 332 ? 9.208 31.009 21.053 1.00 57.72 332 LEU A O 1
ATOM 2758 N N . PHE A 1 333 ? 10.443 29.701 19.706 1.00 67.56 333 PHE A N 1
ATOM 2759 C CA . PHE A 1 333 ? 11.434 30.732 19.369 1.00 67.56 333 PHE A CA 1
ATOM 2760 C C . PHE A 1 333 ? 11.489 31.101 17.880 1.00 67.56 333 PHE A C 1
ATOM 2762 O O . PHE A 1 333 ? 12.352 31.881 17.489 1.00 67.56 333 PHE A O 1
ATOM 2769 N N . GLY A 1 334 ? 10.593 30.562 17.044 1.00 45.97 334 GLY A N 1
ATOM 2770 C CA . GLY A 1 334 ? 10.387 30.996 15.653 1.00 45.97 334 GLY A CA 1
ATOM 2771 C C . GLY A 1 334 ? 11.549 30.750 14.680 1.00 45.97 334 GLY A C 1
ATOM 2772 O O . GLY A 1 334 ? 11.428 31.084 13.507 1.00 45.97 334 GLY A O 1
ATOM 2773 N N . ASN A 1 335 ? 12.654 30.149 15.129 1.00 46.03 335 ASN A N 1
ATOM 2774 C CA . ASN A 1 335 ? 13.842 29.922 14.311 1.00 46.03 335 ASN A CA 1
ATOM 2775 C C . ASN A 1 335 ? 13.929 28.456 13.869 1.00 46.03 335 ASN A C 1
ATOM 2777 O O . ASN A 1 335 ? 14.137 27.548 14.676 1.00 46.03 335 ASN A O 1
ATOM 2781 N N . THR A 1 336 ? 13.786 28.227 12.563 1.00 38.62 336 THR A N 1
ATOM 2782 C CA . THR A 1 336 ? 13.979 26.929 11.906 1.00 38.62 336 THR A CA 1
ATOM 2783 C C . THR A 1 336 ? 15.465 26.582 11.849 1.00 38.62 336 THR A C 1
ATOM 2785 O O . THR A 1 336 ? 16.190 27.085 10.991 1.00 38.62 336 THR A O 1
ATOM 2788 N N . ILE A 1 337 ? 15.936 25.714 12.747 1.00 39.75 337 ILE A N 1
ATOM 2789 C CA . ILE A 1 337 ? 17.279 25.128 12.657 1.00 39.75 337 ILE A CA 1
ATOM 2790 C C . ILE A 1 337 ? 17.146 23.748 12.007 1.00 39.75 337 ILE A C 1
ATOM 2792 O O . ILE A 1 337 ? 16.741 22.781 12.651 1.00 39.75 337 ILE A O 1
ATOM 2796 N N . TYR A 1 338 ? 17.483 23.656 10.720 1.00 33.31 338 TYR A N 1
ATOM 2797 C CA . TYR A 1 338 ? 17.625 22.380 10.024 1.00 33.31 338 TYR A CA 1
ATOM 2798 C C . TYR A 1 338 ? 18.960 21.745 10.419 1.00 33.31 338 TYR A C 1
ATOM 2800 O O . TYR A 1 338 ? 20.015 22.166 9.950 1.00 33.31 338 TYR A O 1
ATOM 2808 N N . VAL A 1 339 ? 18.929 20.722 11.273 1.00 31.09 339 VAL A N 1
ATOM 2809 C CA . VAL A 1 339 ? 20.089 19.849 11.493 1.00 31.09 339 VAL A CA 1
ATOM 2810 C C . VAL A 1 339 ? 19.833 18.553 10.735 1.00 31.09 339 VAL A C 1
ATOM 2812 O O . VAL A 1 339 ? 18.949 17.787 11.107 1.00 31.09 339 VAL A O 1
ATOM 2815 N N . ARG A 1 340 ? 20.588 18.330 9.653 1.00 24.84 340 ARG A N 1
ATOM 2816 C CA . ARG A 1 340 ? 20.699 17.031 8.975 1.00 24.84 340 ARG A CA 1
ATOM 2817 C C . ARG A 1 340 ? 21.769 16.202 9.693 1.00 24.84 340 ARG A C 1
ATOM 2819 O O . ARG A 1 340 ? 22.948 16.503 9.505 1.00 24.84 340 ARG A O 1
ATOM 2826 N N . PRO A 1 341 ? 21.431 15.165 10.471 1.00 25.22 341 PRO A N 1
ATOM 2827 C CA . PRO A 1 341 ? 22.401 14.126 10.767 1.00 25.22 341 PRO A CA 1
ATOM 2828 C C . PRO A 1 341 ? 22.564 13.258 9.511 1.00 25.22 341 PRO A C 1
ATOM 2830 O O . PRO A 1 341 ? 21.629 12.585 9.086 1.00 25.22 341 PRO A O 1
ATOM 2833 N N . ARG A 1 342 ? 23.743 13.324 8.882 1.00 22.83 342 ARG A N 1
ATOM 2834 C CA . ARG A 1 342 ? 24.227 12.268 7.984 1.00 22.83 342 ARG A CA 1
ATOM 2835 C C . ARG A 1 342 ? 24.869 11.201 8.860 1.00 22.83 342 ARG A C 1
ATOM 2837 O O . ARG A 1 342 ? 25.741 11.531 9.660 1.00 22.83 342 ARG A O 1
ATOM 2844 N N . ILE A 1 343 ? 24.456 9.959 8.681 1.00 20.81 343 ILE A N 1
ATOM 2845 C CA . ILE A 1 343 ? 25.224 8.786 9.086 1.00 20.81 343 ILE A CA 1
ATOM 2846 C C . ILE A 1 343 ? 25.501 8.055 7.770 1.00 20.81 343 ILE A C 1
ATOM 2848 O O . ILE A 1 343 ? 24.571 7.887 6.980 1.00 20.81 343 ILE A O 1
ATOM 2852 N N . GLN A 1 344 ? 26.791 7.830 7.500 1.00 25.48 344 GLN A N 1
ATOM 2853 C CA . GLN A 1 344 ? 27.297 7.086 6.343 1.00 25.48 344 GLN A CA 1
ATOM 2854 C C . GLN A 1 344 ? 26.834 5.638 6.397 1.00 25.48 344 GLN A C 1
ATOM 2856 O O . GLN A 1 344 ? 26.802 5.095 7.529 1.00 25.48 344 GLN A O 1
#

Organism: NCBI:txid467358

Foldseek 3Di:
DVVVVCVVCVVVVDPPCVVVCVPPVVVVVVVVVDDPPPPPPPPPQDPVNVVVVVVVVVVVVCLVCQQVCQLQQQLFDFQHTHHAPRHPCHPVKDKDKDKWKWKAQPVVRDIDTDDPCVQDVDPVLLVGLVSVLVVLVVVVVVCVPVGDGMFMFMFMWMDIPQFATDTQFARPDGSPPFDGDRGDHGPRGDHDDPVRRVCSVVVVVVVVVLCVVDVDDDDDDLAADPQWAFKKKAWAAAKKWKWWQDPVPRDIDIDIDHHGDMDTDDHGTRIDIDGPGPDDTDMDIGTDGDPDDDPPDPDDQDPDNPVVVVVVVVVVVVVVVVVVVQVVCCVVPVDDDDDDDDDD

Sequence (344 aa):
MFPYVCLATLPLFCKEDWPRKVFSKQFCDKINKGEPKFKAPVKKVTLKQKFVVLLLLSHMGIQLFLPYSHFITKGFNNWTNGIYGYSWDMMVHSWETLVVVKIVDNNSGEQHFINNDLWTNNERWSKHADMCLQYAHCIENNLKGYFDNISVYIDIWSSLNKRFQQRMYDPNYDLLRARWSVFQPVEWLLPVLTKYNGFRKKLLEIGRYVRSWNNQSMFLDNYIDEDLSNVSLTVLEGAVVYEMENYLTMQSVGVKLLQGDSIDVPENHQHRVHTVSPTPSCYMYTFSKSPDLNEENVKMYSALPIFEDFFVRLEAMVTMFGLIKNATFSLLFGNTIYVRPRIQ

Secondary structure (DSSP, 8-state):
-HHHHHHHHGGGGS-TTHHHHHH-HHHHHHHHS----------PPPHHHHHHHHHHHHHHHHHHHGGGGGGT-GGG-SSS-S-TTTSSSTT---EEEEEEEEEEETTT--EEEE-GGGT-S--GGGG-HHHHHHHHHHHHHHHTTT-SSEEEEEEEEEEESSPPPEESB-TTS-TTT----TTS--TTBPPP-GGGGGHHHHHHHHHHHHHHH-S------SS--TTEEEEEEEEEES-EEEEEEETTTTEEEEEEE-TT-EEEPPTT--EEEEE-SSS--EEEEEEEE-S-S------PPPSS-HHHHHHHHHHHHHHHHHHHHHHHHHHHH-----------

InterPro domains:
  IPR007782 Vitamin K-dependent gamma-carboxylase [PTHR12639] (1-298)
  IPR053935 Vitamin K-dependent gamma-carboxylase, lumenal domain [PF22777] (48-193)

Radius of gyration: 28.79 Å; chains: 1; bounding box: 68×56×88 Å

pLDDT: mean 76.04, std 17.06, range [20.81, 96.5]